Protein AF-A0A2I0W9Y1-F1 (afdb_monomer_lite)

Radius of gyration: 20.79 Å; chains: 1; bounding box: 50×48×59 Å

Sequence (263 aa):
MDTNLIEAKKALEKAEAKFKSGDALGAIQLALKAKRLFPNLHGLAAHLESYRIHSAFDPKFPNRTDWYAILNVKRSLGLETIRKRFKELRALTHPDKNSSSAAEGAFKLVYRAWETIYKELGNSSNGNNNDEEEEEEEPTSSAAPEKTKCPDCGRQCVYIDSLGTVFECKHCKLIAMRSGREEILMVIRDGFARIDVNGELNTNINVHGGDTTVNGVKGVHIYGGESILITRCKGVELKGGNSIHMSNCTQININGSGNISYE

Organism: NCBI:txid906689

Secondary structure (DSSP, 8-state):
--HHHHHHHHHHHHHHHHHHTT-HHHHHHHHHHHHHH-TT-TTHHHHHHHHHHHHH--TT-GGG--HHHHTT--TTS-HHHHHHHHHHHHHHH-TTT--STTHHHHHHHHHHHHHHHHHHHHTT------------------PPPPEEE-TTT--EEEBSSTTS-EEE-TTT--EEEE-SSS--EEEE-SSTTEEEEE--TT--EEEESSEEEEES-EEEEEE--SEEEEES-EEEEEE--SEEEEES-EEEEEES-SEEEE-

pLDDT: mean 74.62, std 16.97, range [30.75, 95.38]

Structure (mmCIF, N/CA/C/O backbone):
data_AF-A0A2I0W9Y1-F1
#
_entry.id   AF-A0A2I0W9Y1-F1
#
loop_
_atom_site.group_PDB
_atom_site.id
_atom_site.type_symbol
_atom_site.label_atom_id
_atom_site.label_alt_id
_atom_site.label_comp_id
_atom_site.label_asym_id
_atom_site.label_entity_id
_atom_site.label_seq_id
_atom_site.pdbx_PDB_ins_code
_atom_site.Cartn_x
_atom_site.Cartn_y
_atom_site.Cartn_z
_atom_site.occupancy
_atom_site.B_iso_or_equiv
_atom_site.auth_seq_id
_atom_site.auth_comp_id
_atom_site.auth_asym_id
_atom_site.auth_atom_id
_atom_site.pdbx_PDB_model_num
ATOM 1 N N . MET A 1 1 ? 28.017 -9.507 -7.812 1.00 62.53 1 MET A N 1
ATOM 2 C CA . MET A 1 1 ? 26.995 -8.558 -7.318 1.00 62.53 1 MET A CA 1
ATOM 3 C C . MET A 1 1 ? 25.806 -9.366 -6.846 1.00 62.53 1 MET A C 1
ATOM 5 O O . MET A 1 1 ? 25.440 -10.299 -7.548 1.00 62.53 1 MET A O 1
ATOM 9 N N . ASP A 1 2 ? 25.218 -9.026 -5.702 1.00 80.94 2 ASP A N 1
ATOM 10 C CA . ASP A 1 2 ? 24.021 -9.708 -5.207 1.00 80.94 2 ASP A CA 1
ATOM 11 C C . ASP A 1 2 ? 22.827 -9.442 -6.130 1.00 80.94 2 ASP A C 1
ATOM 13 O O . ASP A 1 2 ? 22.279 -8.338 -6.162 1.00 80.94 2 ASP A O 1
ATOM 17 N N . THR A 1 3 ? 22.418 -10.458 -6.892 1.00 86.31 3 THR A N 1
ATOM 18 C CA . THR A 1 3 ? 21.281 -10.398 -7.826 1.00 86.31 3 THR A CA 1
ATOM 19 C C . THR A 1 3 ? 20.014 -9.889 -7.134 1.00 86.31 3 THR A C 1
ATOM 21 O O . THR A 1 3 ? 19.342 -8.997 -7.648 1.00 86.31 3 THR A O 1
ATOM 24 N N . ASN A 1 4 ? 19.762 -10.350 -5.904 1.00 87.50 4 ASN A N 1
ATOM 25 C CA . ASN A 1 4 ? 18.619 -9.925 -5.092 1.00 87.50 4 ASN A CA 1
ATOM 26 C C . ASN A 1 4 ? 18.650 -8.428 -4.751 1.00 87.50 4 ASN A C 1
ATOM 28 O O . ASN A 1 4 ? 17.609 -7.776 -4.751 1.00 87.50 4 ASN A O 1
ATOM 32 N N . LEU A 1 5 ? 19.833 -7.858 -4.499 1.00 90.81 5 LEU A N 1
ATOM 33 C CA . LEU A 1 5 ? 19.982 -6.427 -4.228 1.00 90.81 5 LEU A CA 1
ATOM 34 C C . LEU A 1 5 ? 19.677 -5.592 -5.479 1.00 90.81 5 LEU A C 1
ATOM 36 O O . LEU A 1 5 ? 19.005 -4.565 -5.387 1.00 90.81 5 LEU A O 1
ATOM 40 N N . ILE A 1 6 ? 20.154 -6.031 -6.648 1.00 91.75 6 ILE A N 1
ATOM 41 C CA . ILE A 1 6 ? 19.882 -5.359 -7.928 1.00 91.75 6 ILE A CA 1
ATOM 42 C C . ILE A 1 6 ? 18.381 -5.388 -8.227 1.00 91.75 6 ILE A C 1
ATOM 44 O O . ILE A 1 6 ? 17.797 -4.364 -8.585 1.00 91.75 6 ILE A O 1
ATOM 48 N N . GLU A 1 7 ? 17.743 -6.545 -8.068 1.00 90.25 7 GLU A N 1
ATOM 49 C CA . GLU A 1 7 ? 16.309 -6.691 -8.310 1.00 90.25 7 GLU A CA 1
ATOM 50 C C . GLU A 1 7 ? 15.458 -5.902 -7.312 1.00 90.25 7 GLU A C 1
ATOM 52 O O . GLU A 1 7 ? 14.465 -5.294 -7.715 1.00 90.25 7 GLU A O 1
ATOM 57 N N . ALA A 1 8 ? 15.858 -5.847 -6.037 1.00 92.50 8 ALA A N 1
ATOM 58 C CA . ALA A 1 8 ? 15.175 -5.048 -5.026 1.00 92.50 8 ALA A CA 1
ATOM 59 C C . ALA A 1 8 ? 15.227 -3.548 -5.355 1.00 92.50 8 ALA A C 1
ATOM 61 O O . ALA A 1 8 ? 14.201 -2.871 -5.286 1.00 92.50 8 ALA A O 1
ATOM 62 N N . LYS A 1 9 ? 16.389 -3.035 -5.786 1.00 94.38 9 LYS A N 1
ATOM 63 C CA . LYS A 1 9 ? 16.533 -1.639 -6.234 1.00 94.38 9 LYS A CA 1
ATOM 64 C C . LYS A 1 9 ? 15.651 -1.337 -7.444 1.00 94.38 9 LYS A C 1
ATOM 66 O O . LYS A 1 9 ? 14.878 -0.387 -7.401 1.00 94.38 9 LYS A O 1
ATOM 71 N N . LYS A 1 10 ? 15.670 -2.199 -8.468 1.00 93.50 10 LYS A N 1
ATOM 72 C CA . LYS A 1 10 ? 14.792 -2.065 -9.645 1.00 93.50 10 LYS A CA 1
ATOM 73 C C . LYS A 1 10 ? 13.308 -2.098 -9.274 1.00 93.50 10 LYS A C 1
ATOM 75 O O . LYS A 1 10 ? 12.504 -1.382 -9.863 1.00 93.50 10 LYS A O 1
ATOM 80 N N . ALA A 1 11 ? 12.915 -2.945 -8.322 1.00 91.19 11 ALA A N 1
ATOM 81 C CA . ALA A 1 11 ? 11.537 -2.996 -7.843 1.00 91.19 11 ALA A CA 1
ATOM 82 C C . ALA A 1 11 ? 11.136 -1.689 -7.141 1.00 91.19 11 ALA A C 1
ATOM 84 O O . ALA A 1 11 ? 10.044 -1.187 -7.397 1.00 91.19 11 ALA A O 1
ATOM 85 N N . LEU A 1 12 ? 12.024 -1.106 -6.330 1.00 94.62 12 LEU A N 1
ATOM 86 C CA . LEU A 1 12 ? 11.788 0.181 -5.675 1.00 94.62 12 LEU A CA 1
ATOM 87 C C . LEU A 1 12 ? 11.711 1.346 -6.680 1.00 94.62 12 LEU A C 1
ATOM 89 O O . LEU A 1 12 ? 10.824 2.184 -6.572 1.00 94.62 12 LEU A O 1
ATOM 93 N N . GLU A 1 13 ? 12.560 1.362 -7.708 1.00 95.38 13 GLU A N 1
ATOM 94 C CA . GLU A 1 13 ? 12.485 2.348 -8.801 1.00 95.38 13 GLU A CA 1
ATOM 95 C C . GLU A 1 13 ? 11.146 2.273 -9.548 1.00 95.38 13 GLU A C 1
ATOM 97 O O . GLU A 1 13 ? 10.516 3.294 -9.833 1.00 95.38 13 GLU A O 1
ATOM 102 N N . LYS A 1 14 ? 10.663 1.056 -9.829 1.00 91.81 14 LYS A N 1
ATOM 103 C CA . LYS A 1 14 ? 9.338 0.861 -10.430 1.00 91.81 14 LYS A CA 1
ATOM 104 C C . LYS A 1 14 ? 8.213 1.297 -9.487 1.00 91.81 14 LYS A C 1
ATOM 106 O O . LYS A 1 14 ? 7.225 1.852 -9.964 1.00 91.81 14 LYS A O 1
ATOM 111 N N . ALA A 1 15 ? 8.348 1.063 -8.179 1.00 92.38 15 ALA A N 1
ATOM 112 C CA . ALA A 1 15 ? 7.382 1.529 -7.182 1.00 92.38 15 ALA A CA 1
ATOM 113 C C . ALA A 1 15 ? 7.246 3.056 -7.223 1.00 92.38 15 ALA A C 1
ATOM 115 O O . ALA A 1 15 ? 6.143 3.593 -7.259 1.00 92.38 15 ALA A O 1
ATOM 116 N N . GLU A 1 16 ? 8.378 3.743 -7.316 1.00 95.06 16 GLU A N 1
ATOM 117 C CA . GLU A 1 16 ? 8.439 5.194 -7.404 1.00 95.06 16 GLU A CA 1
ATOM 118 C C . GLU A 1 16 ? 7.779 5.725 -8.687 1.00 95.06 16 GLU A C 1
ATOM 120 O O . GLU A 1 16 ? 7.015 6.691 -8.646 1.00 95.06 16 GLU A O 1
ATOM 125 N N . ALA A 1 17 ? 8.001 5.065 -9.828 1.00 90.56 17 ALA A N 1
ATOM 126 C CA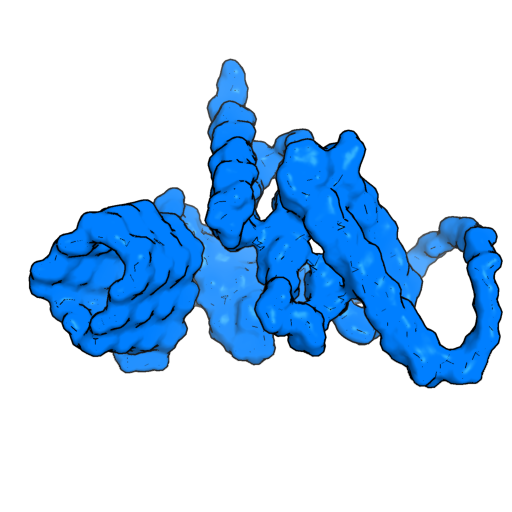 . ALA A 1 17 ? 7.315 5.397 -11.078 1.00 90.56 17 ALA A CA 1
ATOM 127 C C . ALA A 1 17 ? 5.792 5.197 -10.976 1.00 90.56 17 ALA A C 1
ATOM 129 O O . ALA A 1 17 ? 5.022 6.043 -11.436 1.00 90.56 17 ALA A O 1
ATOM 130 N N . LYS A 1 18 ? 5.349 4.112 -10.326 1.00 87.25 18 LYS A N 1
ATOM 131 C CA . LYS A 1 18 ? 3.927 3.845 -10.077 1.00 87.25 18 LYS A CA 1
ATOM 132 C C . LYS A 1 18 ? 3.285 4.924 -9.219 1.00 87.25 18 LYS A C 1
ATOM 134 O O . LYS A 1 18 ? 2.246 5.461 -9.604 1.00 87.25 18 LYS A O 1
ATOM 139 N N . PHE A 1 19 ? 3.941 5.314 -8.132 1.00 92.56 19 PHE A N 1
ATOM 140 C CA . PHE A 1 19 ? 3.446 6.384 -7.278 1.00 92.56 19 PHE A CA 1
ATOM 141 C C . PHE A 1 19 ? 3.285 7.701 -8.051 1.00 92.56 19 PHE A C 1
ATOM 143 O O . PHE A 1 19 ? 2.222 8.316 -8.006 1.00 92.56 19 PHE A O 1
ATOM 150 N N . LYS A 1 20 ? 4.293 8.089 -8.845 1.00 91.00 20 LYS A N 1
ATOM 151 C CA . LYS A 1 20 ? 4.242 9.298 -9.688 1.00 91.00 20 LYS A CA 1
ATOM 152 C C . LYS A 1 20 ? 3.112 9.271 -10.720 1.00 91.00 20 LYS A C 1
ATOM 154 O O . LYS A 1 20 ? 2.595 10.324 -11.075 1.00 91.00 20 LYS A O 1
ATOM 159 N N . SER A 1 21 ? 2.708 8.085 -11.177 1.00 88.19 21 SER A N 1
ATOM 160 C CA . SER A 1 21 ? 1.555 7.907 -12.071 1.00 88.19 21 SER A CA 1
ATOM 161 C C . SER A 1 21 ? 0.188 7.943 -11.365 1.00 88.19 21 SER A C 1
ATOM 163 O O . SER A 1 21 ? -0.838 7.802 -12.025 1.00 88.19 21 SER A O 1
ATOM 165 N N . GLY A 1 22 ? 0.154 8.129 -10.040 1.00 81.88 22 GLY A N 1
ATOM 166 C CA . GLY A 1 22 ? -1.069 8.137 -9.228 1.00 81.88 22 GLY A CA 1
ATOM 167 C C . GLY A 1 22 ? -1.494 6.760 -8.703 1.00 81.88 22 GLY A C 1
ATOM 168 O O . GLY A 1 22 ? -2.546 6.641 -8.081 1.00 81.88 22 GLY A O 1
ATOM 169 N N . ASP A 1 23 ? -0.685 5.721 -8.918 1.00 81.69 23 ASP A N 1
ATOM 170 C CA . ASP A 1 23 ? -0.957 4.341 -8.504 1.00 81.69 23 ASP A CA 1
ATOM 171 C C . ASP A 1 23 ? -0.227 4.020 -7.185 1.00 81.69 23 ASP A C 1
ATOM 173 O O . ASP A 1 23 ? 0.805 3.342 -7.155 1.00 81.69 23 ASP A O 1
ATOM 177 N N . ALA A 1 24 ? -0.745 4.558 -6.073 1.00 82.81 24 ALA A N 1
ATOM 178 C CA . ALA A 1 24 ? -0.161 4.357 -4.742 1.00 82.81 24 ALA A CA 1
ATOM 179 C C . ALA A 1 24 ? -0.199 2.882 -4.298 1.00 82.81 24 ALA A C 1
ATOM 181 O O . ALA A 1 24 ? 0.748 2.398 -3.677 1.00 82.81 24 ALA A O 1
ATOM 182 N N . LEU A 1 25 ? -1.250 2.140 -4.661 1.00 82.75 25 LEU A N 1
ATOM 183 C CA . LEU A 1 25 ? -1.363 0.709 -4.363 1.00 82.75 25 LEU A CA 1
ATOM 184 C C . LEU A 1 25 ? -0.321 -0.111 -5.135 1.00 82.75 25 LEU A C 1
ATOM 186 O O . LEU A 1 25 ? 0.373 -0.936 -4.535 1.00 82.75 25 LEU A O 1
ATOM 190 N N . GLY A 1 26 ? -0.140 0.155 -6.431 1.00 78.56 26 GLY A N 1
ATOM 191 C CA . GLY A 1 26 ? 0.909 -0.473 -7.235 1.00 78.56 26 GLY A CA 1
ATOM 192 C C . GLY A 1 26 ? 2.316 -0.162 -6.714 1.00 78.56 26 GLY A C 1
ATOM 193 O O . GLY A 1 26 ? 3.187 -1.036 -6.708 1.00 78.56 26 GLY A O 1
ATOM 194 N N . ALA A 1 27 ? 2.534 1.050 -6.193 1.00 86.88 27 ALA A N 1
ATOM 195 C CA . ALA A 1 27 ? 3.785 1.412 -5.530 1.00 86.88 27 ALA A CA 1
ATOM 196 C C . ALA A 1 27 ? 4.038 0.570 -4.266 1.00 86.88 27 ALA A C 1
ATOM 198 O O . ALA A 1 27 ? 5.125 0.012 -4.100 1.00 86.88 27 ALA A O 1
ATOM 199 N N . ILE A 1 28 ? 3.026 0.395 -3.407 1.00 86.19 28 ILE A N 1
ATOM 200 C CA . ILE A 1 28 ? 3.119 -0.454 -2.205 1.00 86.19 28 ILE A CA 1
ATOM 201 C C . ILE A 1 28 ? 3.483 -1.891 -2.582 1.00 86.19 28 ILE A C 1
ATOM 203 O O . ILE A 1 28 ? 4.376 -2.480 -1.970 1.00 86.19 28 ILE A O 1
ATOM 207 N N . GLN A 1 29 ? 2.828 -2.457 -3.595 1.00 83.88 29 GLN A N 1
ATOM 208 C CA . GLN A 1 29 ? 3.080 -3.830 -4.037 1.00 83.88 29 GLN A CA 1
ATOM 209 C C . GLN A 1 29 ? 4.542 -4.032 -4.466 1.00 83.88 29 GLN A C 1
ATOM 211 O O . GLN A 1 29 ? 5.202 -4.986 -4.045 1.00 83.88 29 GLN A O 1
ATOM 216 N N . LEU A 1 30 ? 5.079 -3.109 -5.264 1.00 82.44 30 LEU A N 1
ATOM 217 C CA . LEU A 1 30 ? 6.460 -3.169 -5.740 1.00 82.44 30 LEU A CA 1
ATOM 218 C C . LEU A 1 30 ? 7.481 -2.917 -4.621 1.00 82.44 30 LEU A C 1
ATOM 220 O O . LEU A 1 30 ? 8.511 -3.593 -4.567 1.00 82.44 30 LEU A O 1
ATOM 224 N N . ALA A 1 31 ? 7.180 -2.025 -3.676 1.00 89.44 31 ALA A N 1
ATOM 225 C CA . ALA A 1 31 ? 8.007 -1.821 -2.490 1.00 89.44 31 ALA A CA 1
ATOM 226 C C . ALA A 1 31 ? 8.020 -3.066 -1.579 1.00 89.44 31 ALA A C 1
ATOM 228 O O . ALA A 1 31 ? 9.070 -3.465 -1.074 1.00 89.44 31 ALA A O 1
ATOM 229 N N . LEU A 1 32 ? 6.889 -3.760 -1.418 1.00 88.56 32 LEU A N 1
ATOM 230 C CA . LEU A 1 32 ? 6.848 -5.039 -0.701 1.00 88.56 32 LEU A CA 1
ATOM 231 C C . LEU A 1 32 ? 7.662 -6.122 -1.417 1.00 88.56 32 LEU A C 1
ATOM 233 O O . LEU A 1 32 ? 8.339 -6.905 -0.751 1.00 88.56 32 LEU A O 1
ATOM 237 N N . LYS A 1 33 ? 7.671 -6.139 -2.756 1.00 84.94 33 LYS A N 1
ATOM 238 C CA . LYS A 1 33 ? 8.561 -7.020 -3.527 1.00 84.94 33 LYS A CA 1
ATOM 239 C C . LYS A 1 33 ? 10.031 -6.728 -3.222 1.00 84.94 33 LYS A C 1
ATOM 241 O O . LYS A 1 33 ? 10.779 -7.658 -2.928 1.00 84.94 33 LYS A O 1
ATOM 246 N N . ALA A 1 34 ? 10.433 -5.456 -3.232 1.00 89.06 34 ALA A N 1
ATOM 247 C CA . ALA A 1 34 ? 11.788 -5.061 -2.851 1.00 89.06 34 ALA A CA 1
ATOM 248 C C . ALA A 1 34 ? 12.133 -5.533 -1.427 1.00 89.06 34 ALA A C 1
ATOM 250 O O . ALA A 1 34 ? 13.223 -6.055 -1.206 1.00 89.06 34 ALA A O 1
ATOM 251 N N . LYS A 1 35 ? 11.175 -5.450 -0.492 1.00 90.50 35 LYS A N 1
ATOM 252 C CA . LYS A 1 35 ? 11.349 -5.898 0.900 1.00 90.50 35 LYS A CA 1
ATOM 253 C C . LYS A 1 35 ? 11.583 -7.399 1.007 1.00 90.50 35 LYS A C 1
ATOM 255 O O . LYS A 1 35 ? 12.378 -7.823 1.833 1.00 90.50 35 LYS A O 1
ATOM 260 N N . ARG A 1 36 ? 10.905 -8.210 0.190 1.00 88.19 36 ARG A N 1
ATOM 261 C CA . ARG A 1 36 ? 11.106 -9.669 0.178 1.00 88.19 36 ARG A CA 1
ATOM 262 C C . ARG A 1 36 ? 12.481 -10.049 -0.367 1.00 88.19 36 ARG A C 1
ATOM 264 O O . ARG A 1 36 ? 13.131 -10.924 0.189 1.00 88.19 36 ARG A O 1
ATOM 271 N N . LEU A 1 37 ? 12.913 -9.384 -1.437 1.00 85.81 37 LEU A N 1
ATOM 272 C CA . LEU A 1 37 ? 14.205 -9.644 -2.077 1.00 85.81 37 LEU A CA 1
ATOM 273 C C . LEU A 1 37 ? 15.375 -9.178 -1.206 1.00 85.81 37 LEU A C 1
ATOM 275 O O . LEU A 1 37 ? 16.394 -9.860 -1.113 1.00 85.81 37 LEU A O 1
ATOM 279 N N . PHE A 1 38 ? 15.228 -8.017 -0.567 1.00 88.44 38 PHE A N 1
ATOM 280 C CA . PHE A 1 38 ? 16.258 -7.431 0.278 1.00 88.44 38 PHE A CA 1
ATOM 281 C C . PHE A 1 38 ? 15.624 -6.605 1.418 1.00 88.44 38 PHE A C 1
ATOM 283 O O . PHE A 1 38 ? 15.396 -5.402 1.266 1.00 88.44 38 PHE A O 1
ATOM 290 N N . PRO A 1 39 ? 15.336 -7.226 2.582 1.00 88.75 39 PRO A N 1
ATOM 291 C CA . PRO A 1 39 ? 14.600 -6.581 3.678 1.00 88.75 39 PRO A CA 1
ATOM 292 C C . PRO A 1 39 ? 15.263 -5.320 4.233 1.00 88.75 39 PRO A C 1
ATOM 294 O O . PRO A 1 39 ? 14.572 -4.379 4.617 1.00 88.75 39 PRO A O 1
ATOM 297 N N . ASN A 1 40 ? 16.597 -5.293 4.235 1.00 89.44 40 ASN A N 1
ATOM 298 C CA . ASN A 1 40 ? 17.404 -4.200 4.776 1.00 89.44 40 ASN A CA 1
ATOM 299 C C . ASN A 1 40 ? 17.810 -3.187 3.693 1.00 89.44 40 ASN A C 1
ATOM 301 O O . ASN A 1 40 ? 18.858 -2.549 3.796 1.00 89.44 40 ASN A O 1
ATOM 305 N N . LEU A 1 41 ? 17.017 -3.059 2.622 1.00 91.19 41 LEU A N 1
ATOM 306 C CA . LEU A 1 41 ? 17.279 -2.072 1.578 1.00 91.19 41 LEU A CA 1
ATOM 307 C C . LEU A 1 41 ? 17.135 -0.671 2.171 1.00 91.19 41 LEU A C 1
ATOM 309 O O . LEU A 1 41 ? 16.071 -0.296 2.668 1.00 91.19 41 LEU A O 1
ATOM 313 N N . HIS A 1 42 ? 18.215 0.102 2.114 1.00 90.31 42 HIS A N 1
ATOM 314 C CA . HIS A 1 42 ? 18.227 1.460 2.635 1.00 90.31 42 HIS A CA 1
ATOM 315 C C . HIS A 1 42 ? 17.109 2.307 2.003 1.00 90.31 42 HIS A C 1
ATOM 317 O O . HIS A 1 42 ? 16.875 2.237 0.798 1.00 90.31 42 HIS A O 1
ATOM 323 N N . GLY A 1 43 ? 16.394 3.077 2.827 1.00 89.62 43 GLY A N 1
ATOM 324 C CA . GLY A 1 43 ? 15.281 3.931 2.397 1.00 89.62 43 GLY A CA 1
ATOM 325 C C . GLY A 1 43 ? 13.964 3.203 2.095 1.00 89.62 43 GLY A C 1
ATOM 326 O O . GLY A 1 43 ? 12.920 3.850 2.041 1.00 89.62 43 GLY A O 1
ATOM 327 N N . LEU A 1 44 ? 13.955 1.872 1.966 1.00 92.44 44 LEU A N 1
ATOM 328 C CA . LEU A 1 44 ? 12.761 1.124 1.564 1.00 92.44 44 LEU A CA 1
ATOM 329 C C . LEU A 1 44 ? 11.599 1.257 2.554 1.00 92.44 44 LEU A C 1
ATOM 331 O O . LEU A 1 44 ? 10.456 1.440 2.142 1.00 92.44 44 LEU A O 1
ATOM 335 N N . ALA A 1 45 ? 11.885 1.173 3.856 1.00 90.69 45 ALA A N 1
ATOM 336 C CA . ALA A 1 45 ? 10.866 1.334 4.893 1.00 90.69 45 ALA A CA 1
ATOM 337 C C . ALA A 1 45 ? 10.199 2.718 4.813 1.00 90.69 45 ALA A C 1
ATOM 339 O O . ALA A 1 45 ? 8.980 2.819 4.916 1.00 90.69 45 ALA A O 1
ATOM 340 N N . ALA A 1 46 ? 10.994 3.757 4.552 1.00 92.06 46 ALA A N 1
ATOM 341 C CA . ALA A 1 46 ? 10.524 5.126 4.391 1.00 92.06 46 ALA A CA 1
ATOM 342 C C . ALA A 1 46 ? 9.648 5.292 3.132 1.00 92.06 46 ALA A C 1
ATOM 344 O O . ALA A 1 46 ? 8.605 5.936 3.194 1.00 92.06 46 ALA A O 1
ATOM 345 N N . HIS A 1 47 ? 10.015 4.669 2.005 1.00 95.12 47 HIS A N 1
ATOM 346 C CA . HIS A 1 47 ? 9.194 4.688 0.783 1.00 95.12 47 HIS A CA 1
ATOM 347 C C . HIS A 1 47 ? 7.858 3.975 1.004 1.00 95.12 47 HIS A C 1
ATOM 349 O O . HIS A 1 47 ? 6.796 4.526 0.721 1.00 95.12 47 HIS A O 1
ATOM 355 N N . LEU A 1 48 ? 7.915 2.757 1.554 1.00 92.75 48 LEU A N 1
ATOM 356 C CA . LEU A 1 48 ? 6.737 1.933 1.798 1.00 92.75 48 LEU A CA 1
ATOM 357 C C . LEU A 1 48 ? 5.728 2.645 2.703 1.00 92.75 48 LEU A C 1
ATOM 359 O O . LEU A 1 48 ? 4.531 2.618 2.417 1.00 92.75 48 LEU A O 1
ATOM 363 N N . GLU A 1 49 ? 6.202 3.284 3.773 1.00 93.62 49 GLU A N 1
ATOM 364 C CA . GLU A 1 49 ? 5.323 3.986 4.703 1.00 93.62 49 GLU A CA 1
ATOM 365 C C . GLU A 1 49 ? 4.695 5.228 4.067 1.00 93.62 49 GLU A C 1
ATOM 367 O O . GLU A 1 49 ? 3.489 5.439 4.197 1.00 93.62 49 GLU A O 1
ATOM 372 N N . SER A 1 50 ? 5.466 5.990 3.285 1.00 94.12 50 SER A N 1
ATOM 373 C CA . SER A 1 50 ? 4.925 7.124 2.534 1.00 94.12 50 SER A CA 1
ATOM 374 C C . SER A 1 50 ? 3.829 6.689 1.559 1.00 94.12 50 SER A C 1
ATOM 376 O O . SER A 1 50 ? 2.758 7.294 1.541 1.00 94.12 50 SER A O 1
ATOM 378 N N . TYR A 1 51 ? 4.026 5.607 0.797 1.00 92.56 51 TYR A N 1
ATOM 379 C CA . TYR A 1 51 ? 2.988 5.111 -0.115 1.00 92.56 51 TYR A CA 1
ATOM 380 C C . TYR A 1 51 ? 1.727 4.645 0.626 1.00 92.56 51 TYR A C 1
ATOM 382 O O . TYR A 1 51 ? 0.616 4.902 0.163 1.00 92.56 51 TYR A O 1
ATOM 390 N N . ARG A 1 52 ? 1.877 3.997 1.790 1.00 90.94 52 ARG A N 1
ATOM 391 C CA . ARG A 1 52 ? 0.748 3.566 2.633 1.00 90.94 52 ARG A CA 1
ATOM 392 C C . ARG A 1 52 ? -0.089 4.738 3.122 1.00 90.94 52 ARG A C 1
ATOM 394 O O . ARG A 1 52 ? -1.311 4.677 3.025 1.00 90.94 52 ARG A O 1
ATOM 401 N N . ILE A 1 53 ? 0.560 5.803 3.585 1.00 90.50 53 ILE A N 1
ATOM 402 C CA . ILE A 1 53 ? -0.120 7.024 4.030 1.00 90.50 53 ILE A CA 1
ATOM 403 C C . ILE A 1 53 ? -0.944 7.630 2.890 1.00 90.50 53 ILE A C 1
ATOM 405 O O . ILE A 1 53 ? -2.111 7.958 3.086 1.00 90.50 53 ILE A O 1
ATOM 409 N N . HIS A 1 54 ? -0.375 7.713 1.684 1.00 89.00 54 HIS A N 1
ATOM 410 C CA . HIS A 1 54 ? -1.113 8.182 0.506 1.00 89.00 54 HIS A CA 1
ATOM 411 C C . HIS A 1 54 ? -2.275 7.263 0.133 1.00 89.00 54 HIS A C 1
ATOM 413 O O . HIS A 1 54 ? -3.341 7.750 -0.214 1.00 89.00 54 HIS A O 1
ATOM 419 N N . SER A 1 55 ? -2.107 5.944 0.239 1.00 87.50 55 SER A N 1
ATOM 420 C CA . SER A 1 55 ? -3.187 4.993 -0.045 1.00 87.50 55 SER A CA 1
ATOM 421 C C . SER A 1 55 ? -4.337 5.054 0.964 1.00 87.50 55 SER A C 1
ATOM 423 O O . SER A 1 55 ? -5.451 4.667 0.621 1.00 87.50 55 SER A O 1
ATOM 425 N N . ALA A 1 56 ? -4.077 5.476 2.201 1.00 84.81 56 ALA A N 1
ATOM 426 C CA . ALA A 1 56 ? -5.091 5.609 3.244 1.00 84.81 56 ALA A CA 1
ATOM 427 C C . ALA A 1 56 ? -5.833 6.959 3.193 1.00 84.81 56 ALA A C 1
ATOM 429 O O . ALA A 1 56 ? -6.832 7.135 3.891 1.00 84.81 56 ALA A O 1
ATOM 430 N N . PHE A 1 57 ? -5.368 7.904 2.371 1.00 85.25 57 PHE A N 1
ATOM 431 C CA . PHE A 1 57 ? -5.980 9.217 2.204 1.00 85.25 57 PHE A CA 1
ATOM 432 C C . PHE A 1 57 ? -6.729 9.312 0.873 1.00 85.25 57 PHE A C 1
ATOM 434 O O . PHE A 1 57 ? -6.134 9.177 -0.194 1.00 85.25 57 PHE A O 1
ATOM 441 N N . ASP A 1 58 ? -8.028 9.616 0.926 1.00 79.94 58 ASP A N 1
ATOM 442 C CA . ASP A 1 58 ? -8.804 9.942 -0.272 1.00 79.94 58 ASP A CA 1
ATOM 443 C C . ASP A 1 58 ? -8.953 11.469 -0.410 1.00 79.94 58 ASP A C 1
ATOM 445 O O . ASP A 1 58 ? -9.743 12.084 0.318 1.00 79.94 58 ASP A O 1
ATOM 449 N N . PRO A 1 59 ? -8.248 12.111 -1.363 1.00 76.19 59 PRO A N 1
ATOM 450 C CA . PRO A 1 59 ? -8.333 13.554 -1.559 1.00 76.19 59 PRO A CA 1
ATOM 451 C C . PRO A 1 59 ? -9.722 14.029 -2.006 1.00 76.19 59 PRO A C 1
ATOM 453 O O . PRO A 1 59 ? -10.020 15.214 -1.864 1.00 76.19 59 PRO A O 1
ATOM 456 N N . LYS A 1 60 ? -10.582 13.146 -2.538 1.00 73.50 60 LYS A N 1
ATOM 457 C CA . LYS A 1 60 ? -11.951 13.502 -2.954 1.00 73.50 60 LYS A CA 1
ATOM 458 C C . LYS A 1 60 ? -12.900 13.630 -1.769 1.00 73.50 60 LYS A C 1
ATOM 460 O O . LYS A 1 60 ? -13.873 14.377 -1.845 1.00 73.50 60 LYS A O 1
ATOM 465 N N . PHE A 1 61 ? -12.621 12.921 -0.677 1.00 75.38 61 PHE A N 1
ATOM 466 C CA . PHE A 1 61 ? -13.469 12.891 0.511 1.00 75.38 61 PHE A CA 1
ATOM 467 C C . PHE A 1 61 ? -12.643 13.091 1.790 1.00 75.38 61 PHE A C 1
ATOM 469 O O . PHE A 1 61 ? -12.673 12.236 2.678 1.00 75.38 61 PHE A O 1
ATOM 476 N N . PRO A 1 62 ? -11.959 14.241 1.949 1.00 73.00 62 PRO A N 1
ATOM 477 C CA . PRO A 1 62 ? -11.047 14.466 3.070 1.00 73.00 62 PRO A CA 1
ATOM 478 C C . PRO A 1 62 ? -11.753 14.345 4.429 1.00 73.00 62 PRO A C 1
ATOM 480 O O . PRO A 1 62 ? -11.179 13.816 5.375 1.00 73.00 62 PRO A O 1
ATOM 483 N N . ASN A 1 63 ? -13.031 14.727 4.507 1.00 75.12 63 ASN A N 1
ATOM 484 C CA . ASN A 1 63 ? -13.844 14.656 5.727 1.00 75.12 63 ASN A CA 1
ATOM 485 C C . ASN A 1 63 ? -14.234 13.224 6.139 1.00 75.12 63 ASN A C 1
ATOM 487 O O . ASN A 1 63 ? -14.766 13.030 7.226 1.00 75.12 63 ASN A O 1
ATOM 491 N N . ARG A 1 64 ? -14.023 12.227 5.269 1.00 78.81 64 ARG A N 1
ATOM 492 C CA . ARG A 1 64 ? -14.257 10.801 5.558 1.00 78.81 64 ARG A CA 1
ATOM 493 C C . ARG A 1 64 ? -12.961 10.048 5.871 1.00 78.81 64 ARG A C 1
ATOM 495 O O . ARG A 1 64 ? -13.009 8.843 6.097 1.00 78.81 64 ARG A O 1
ATOM 502 N N . THR A 1 65 ? -11.824 10.744 5.865 1.00 82.38 65 THR A N 1
ATOM 503 C CA . THR A 1 65 ? -10.513 10.157 6.156 1.00 82.38 65 THR A CA 1
ATOM 504 C C . THR A 1 65 ? -10.473 9.643 7.587 1.00 82.38 65 THR A C 1
ATOM 506 O O . THR A 1 65 ? -10.761 10.382 8.528 1.00 82.38 65 THR A O 1
ATOM 509 N N . ASP A 1 66 ? -10.055 8.392 7.765 1.00 84.62 66 ASP A N 1
ATOM 510 C CA . ASP A 1 66 ? -9.741 7.875 9.091 1.00 84.62 66 ASP A CA 1
ATOM 511 C C . ASP A 1 66 ? -8.315 8.281 9.490 1.00 84.62 66 ASP A C 1
ATOM 513 O O . ASP A 1 66 ? -7.334 7.622 9.145 1.00 84.62 66 ASP A O 1
ATOM 517 N N . TRP A 1 67 ? -8.187 9.388 10.221 1.00 86.50 67 TRP A N 1
ATOM 518 C CA . TRP A 1 67 ? -6.888 9.920 10.651 1.00 86.50 67 TRP A CA 1
ATOM 519 C C . TRP A 1 67 ? -6.099 8.953 11.543 1.00 86.50 67 TRP A C 1
ATOM 521 O O . TRP A 1 67 ? -4.868 8.950 11.516 1.00 86.50 67 TRP A O 1
ATOM 531 N N . TYR A 1 68 ? -6.782 8.070 12.275 1.00 86.19 68 TYR A N 1
ATOM 532 C CA . TYR A 1 68 ? -6.130 7.022 13.062 1.00 86.19 68 TYR A CA 1
ATOM 533 C C . TYR A 1 68 ? -5.493 5.956 12.159 1.00 86.19 68 TYR A C 1
ATOM 535 O O . TYR A 1 68 ? -4.407 5.459 12.462 1.00 86.19 68 TYR A O 1
ATOM 543 N N . ALA A 1 69 ? -6.106 5.664 11.006 1.00 85.62 69 ALA A N 1
ATOM 544 C CA . ALA A 1 69 ? -5.534 4.767 10.005 1.00 85.62 69 ALA A CA 1
ATOM 545 C C . ALA A 1 69 ? -4.293 5.376 9.329 1.00 85.62 69 ALA A C 1
ATOM 547 O O . ALA A 1 69 ? -3.326 4.655 9.092 1.00 85.62 69 ALA A O 1
ATOM 548 N N . ILE A 1 70 ? -4.266 6.698 9.105 1.00 88.12 70 ILE A N 1
ATOM 549 C CA . ILE A 1 70 ? -3.080 7.413 8.590 1.00 88.12 70 ILE A CA 1
ATOM 550 C C . ILE A 1 70 ? -1.878 7.263 9.533 1.00 88.12 70 ILE A C 1
ATOM 552 O O . ILE A 1 70 ? -0.758 7.049 9.072 1.00 88.12 70 ILE A O 1
ATOM 556 N N . LEU A 1 71 ? -2.100 7.331 10.851 1.00 85.62 71 LEU A N 1
ATOM 557 C CA . LEU A 1 71 ? -1.044 7.100 11.843 1.00 85.62 71 LEU A CA 1
ATOM 558 C C . LEU A 1 71 ? -0.788 5.610 12.139 1.00 85.62 71 LEU A C 1
ATOM 560 O O . LEU A 1 71 ? 0.138 5.283 12.882 1.00 85.62 71 LEU A O 1
ATOM 564 N N . ASN A 1 72 ? -1.561 4.698 11.546 1.00 86.38 72 ASN A N 1
ATOM 565 C CA . ASN A 1 72 ? -1.500 3.258 11.800 1.00 86.38 72 ASN A CA 1
ATOM 566 C C . ASN A 1 72 ? -1.709 2.903 13.293 1.00 86.38 72 ASN A C 1
ATOM 568 O O . ASN A 1 72 ? -0.958 2.119 13.877 1.00 86.38 72 ASN A O 1
ATOM 572 N N . VAL A 1 73 ? -2.713 3.518 13.927 1.00 86.69 73 VAL A N 1
ATOM 573 C CA . VAL A 1 73 ? -3.070 3.339 15.347 1.00 86.69 73 VAL A CA 1
ATOM 574 C C . VAL A 1 73 ? -4.551 2.997 15.510 1.00 86.69 73 VAL A C 1
ATOM 576 O O . VAL A 1 73 ? -5.385 3.378 14.692 1.00 86.69 73 VAL A O 1
ATOM 579 N N . LYS A 1 74 ? -4.908 2.291 16.591 1.00 84.44 74 LYS A N 1
ATOM 580 C CA . LYS A 1 74 ? -6.319 2.074 16.954 1.00 84.44 74 LYS A CA 1
ATOM 581 C C . LYS A 1 74 ? -6.860 3.301 17.693 1.00 84.44 74 LYS A C 1
ATOM 583 O O . LYS A 1 74 ? -6.152 3.895 18.501 1.00 84.44 74 LYS A O 1
ATOM 588 N N . ARG A 1 75 ? -8.145 3.615 17.493 1.00 84.56 75 ARG A N 1
ATOM 589 C CA . ARG A 1 75 ? -8.860 4.695 18.209 1.00 84.56 75 ARG A CA 1
ATOM 590 C C . ARG A 1 75 ? -8.893 4.523 19.730 1.00 84.56 75 ARG A C 1
ATOM 592 O O . ARG A 1 75 ? -9.066 5.496 20.444 1.00 84.56 75 ARG A O 1
ATOM 599 N N . SER A 1 76 ? -8.731 3.292 20.214 1.00 82.69 76 SER A N 1
ATOM 600 C CA . SER A 1 76 ? -8.709 2.958 21.641 1.00 82.69 76 SER A CA 1
ATOM 601 C C . SER A 1 76 ? -7.351 3.182 22.317 1.00 82.69 76 SER A C 1
ATOM 603 O O . SER A 1 76 ? -7.233 2.903 23.506 1.00 82.69 76 SER A O 1
ATOM 605 N N . LEU A 1 77 ? -6.308 3.581 21.579 1.00 82.19 77 LEU A N 1
ATOM 606 C CA . LEU A 1 77 ? -4.982 3.817 22.155 1.00 82.19 77 LEU A CA 1
ATOM 607 C C . LEU A 1 77 ? -4.920 5.177 22.857 1.00 82.19 77 LEU A C 1
ATOM 609 O O . LEU A 1 77 ? -5.534 6.144 22.412 1.00 82.19 77 LEU A O 1
ATOM 613 N N . GLY A 1 78 ? -4.142 5.243 23.939 1.00 84.50 78 GLY A N 1
ATOM 614 C CA . GLY A 1 78 ? -3.902 6.482 24.676 1.00 84.50 78 GLY A CA 1
ATOM 615 C C . GLY A 1 78 ? -3.090 7.503 23.873 1.00 84.50 78 GLY A C 1
ATOM 616 O O . GLY A 1 78 ? -2.329 7.147 22.964 1.00 84.50 78 GLY A O 1
ATOM 617 N N . LEU A 1 79 ? -3.227 8.780 24.244 1.00 85.62 79 LEU A N 1
ATOM 618 C CA . LEU A 1 79 ? -2.587 9.913 23.566 1.00 85.62 79 LEU A CA 1
ATOM 619 C C . LEU A 1 79 ? -1.064 9.748 23.446 1.00 85.62 79 LEU A C 1
ATOM 621 O O . LEU A 1 79 ? -0.494 10.044 22.399 1.00 85.62 79 LEU A O 1
ATOM 625 N N . GLU A 1 80 ? -0.405 9.225 24.479 1.00 84.12 80 GLU A N 1
ATOM 626 C CA . GLU A 1 80 ? 1.046 9.009 24.493 1.00 84.12 80 GLU A CA 1
ATOM 627 C C . GLU A 1 80 ? 1.505 8.006 23.429 1.00 84.12 80 GLU A C 1
ATOM 629 O O . GLU A 1 80 ? 2.471 8.255 22.704 1.00 84.12 80 GLU A O 1
ATOM 634 N N . THR A 1 81 ? 0.774 6.899 23.257 1.00 86.44 81 THR A N 1
ATOM 635 C CA . THR A 1 81 ? 1.077 5.903 22.217 1.00 86.44 81 THR A CA 1
ATOM 636 C C . THR A 1 81 ? 0.894 6.496 20.820 1.00 86.44 81 THR A C 1
ATOM 638 O O . THR A 1 81 ? 1.720 6.275 19.932 1.00 86.44 81 THR A O 1
ATOM 641 N N . ILE A 1 82 ? -0.155 7.303 20.631 1.00 86.19 82 ILE A N 1
ATOM 642 C CA . ILE A 1 82 ? -0.410 8.010 19.371 1.00 86.19 82 ILE A CA 1
ATOM 643 C C . ILE A 1 82 ? 0.708 9.028 19.097 1.00 86.19 82 ILE A C 1
ATOM 645 O O . ILE A 1 82 ? 1.215 9.092 17.976 1.00 86.19 82 ILE A O 1
ATOM 649 N N . ARG A 1 83 ? 1.160 9.768 20.118 1.00 82.56 83 ARG A N 1
ATOM 650 C CA . ARG A 1 83 ? 2.266 10.735 20.018 1.00 82.56 83 ARG A CA 1
ATOM 651 C C . ARG A 1 83 ? 3.581 10.054 19.648 1.00 82.56 83 ARG A C 1
ATOM 653 O O . ARG A 1 83 ? 4.297 10.553 18.780 1.00 82.56 83 ARG A O 1
ATOM 660 N N . LYS A 1 84 ? 3.896 8.908 20.264 1.00 88.06 84 LYS A N 1
ATOM 661 C CA . LYS A 1 84 ? 5.077 8.098 19.918 1.00 88.06 84 LYS A CA 1
ATOM 662 C C . LYS A 1 84 ? 5.030 7.687 18.451 1.00 88.06 84 LYS A C 1
ATOM 664 O O . LYS A 1 84 ? 5.981 7.928 17.708 1.00 88.06 84 LYS A O 1
ATOM 669 N N . ARG A 1 85 ? 3.884 7.169 18.006 1.00 90.69 85 ARG A N 1
ATOM 670 C CA . ARG A 1 85 ? 3.704 6.749 16.618 1.00 90.69 85 ARG A CA 1
ATOM 671 C C . ARG A 1 85 ? 3.796 7.911 15.625 1.00 90.69 85 ARG A C 1
ATOM 673 O O . ARG A 1 85 ? 4.412 7.769 14.570 1.00 90.69 85 ARG A O 1
ATOM 680 N N . PHE A 1 86 ? 3.257 9.077 15.976 1.00 84.44 86 PHE A N 1
ATOM 681 C CA . PHE A 1 86 ? 3.428 10.306 15.201 1.00 84.44 86 PHE A CA 1
ATOM 682 C C . PHE A 1 86 ? 4.910 10.685 15.046 1.00 84.44 86 PHE A C 1
ATOM 684 O O . PHE A 1 86 ? 5.350 10.952 13.928 1.00 84.44 86 PHE A O 1
ATOM 691 N N . LYS A 1 87 ? 5.701 10.663 16.130 1.00 81.88 87 LYS A N 1
ATOM 692 C CA . LYS A 1 87 ? 7.145 10.965 16.081 1.00 81.88 87 LYS A CA 1
ATOM 693 C C . LYS A 1 87 ? 7.895 10.004 15.146 1.00 81.88 87 LYS A C 1
ATOM 695 O O . LYS A 1 87 ? 8.693 10.457 14.327 1.00 81.88 87 LYS A O 1
ATOM 700 N N . GLU A 1 88 ? 7.601 8.705 15.221 1.00 90.38 88 GLU A N 1
ATOM 701 C CA . GLU A 1 88 ? 8.179 7.690 14.327 1.00 90.38 88 GLU A CA 1
ATOM 702 C C . GLU A 1 88 ? 7.843 7.958 12.853 1.00 90.38 88 GLU A C 1
ATOM 704 O O . GLU A 1 88 ? 8.732 7.987 11.999 1.00 90.38 88 GLU A O 1
ATOM 709 N N . LEU A 1 89 ? 6.563 8.188 12.545 1.00 87.81 89 LEU A N 1
ATOM 710 C CA . LEU A 1 89 ? 6.106 8.444 11.179 1.00 87.81 89 LEU A CA 1
ATOM 711 C C . LEU A 1 89 ? 6.669 9.741 10.615 1.00 87.81 89 LEU A C 1
ATOM 713 O O . LEU A 1 89 ? 7.085 9.777 9.459 1.00 87.81 89 LEU A O 1
ATOM 717 N N . ARG A 1 90 ? 6.745 10.792 11.432 1.00 84.25 90 ARG A N 1
ATOM 718 C CA . ARG A 1 90 ? 7.375 12.059 11.063 1.00 84.25 90 ARG A CA 1
ATOM 719 C C . ARG A 1 90 ? 8.840 11.853 10.676 1.00 84.25 90 ARG A C 1
ATOM 721 O O . ARG A 1 90 ? 9.285 12.417 9.682 1.00 84.25 90 ARG A O 1
ATOM 728 N N . ALA A 1 91 ? 9.583 11.033 11.422 1.00 82.88 91 ALA A N 1
ATOM 729 C CA . ALA A 1 91 ? 10.976 10.725 11.101 1.00 82.88 91 ALA A CA 1
ATOM 730 C C . ALA A 1 91 ? 11.115 9.910 9.802 1.00 82.88 91 ALA A C 1
ATOM 732 O O . ALA A 1 91 ? 11.998 10.200 8.997 1.00 82.88 91 ALA A O 1
ATOM 733 N N . LEU A 1 92 ? 10.232 8.930 9.573 1.00 88.62 92 LEU A N 1
ATOM 734 C CA . LEU A 1 92 ? 10.228 8.094 8.362 1.00 88.62 92 LEU A CA 1
ATOM 735 C C . LEU A 1 92 ? 9.805 8.854 7.098 1.00 88.62 92 LEU A C 1
ATOM 737 O O . LEU A 1 92 ? 10.275 8.555 6.002 1.00 88.62 92 LEU A O 1
ATOM 741 N N . THR A 1 93 ? 8.903 9.822 7.233 1.00 89.31 93 THR A N 1
ATOM 742 C CA . THR A 1 93 ? 8.350 10.587 6.103 1.00 89.31 93 THR A CA 1
ATOM 743 C C . THR A 1 93 ? 9.084 11.899 5.841 1.00 89.31 93 THR A C 1
ATOM 745 O O . THR A 1 93 ? 8.770 12.572 4.866 1.00 89.31 93 THR A O 1
ATOM 748 N N . HIS A 1 94 ? 10.071 12.268 6.666 1.00 83.12 94 HIS A N 1
ATOM 749 C CA . HIS A 1 94 ? 10.777 13.539 6.529 1.00 83.12 94 HIS A CA 1
ATOM 750 C C . HIS A 1 94 ? 11.463 13.664 5.150 1.00 83.12 94 HIS A C 1
ATOM 752 O O . HIS A 1 94 ? 12.307 12.820 4.837 1.00 83.12 94 HIS A O 1
ATOM 758 N N . PRO A 1 95 ? 11.187 14.719 4.356 1.00 80.81 95 PRO A N 1
ATOM 759 C CA . PRO A 1 95 ? 11.702 14.861 2.986 1.00 80.81 95 PRO A CA 1
ATOM 760 C C . PRO A 1 95 ? 13.231 14.830 2.873 1.00 80.81 95 PRO A C 1
ATOM 762 O O . PRO A 1 95 ? 13.769 14.307 1.907 1.00 80.81 95 PRO A O 1
ATOM 765 N N . ASP A 1 96 ? 13.936 15.341 3.885 1.00 81.00 96 ASP A N 1
ATOM 766 C CA . ASP A 1 96 ? 15.410 15.337 3.928 1.00 81.00 96 ASP A CA 1
ATOM 767 C C . ASP A 1 96 ? 16.008 13.920 4.028 1.00 81.00 96 ASP A C 1
ATOM 769 O O . ASP A 1 96 ? 17.084 13.636 3.514 1.00 81.00 96 ASP A O 1
ATOM 773 N N . LYS A 1 97 ? 15.292 12.997 4.684 1.00 81.12 97 LYS A N 1
ATOM 774 C CA . LYS A 1 97 ? 15.760 11.623 4.939 1.00 81.12 97 LYS A CA 1
ATOM 775 C C . LYS A 1 97 ? 15.090 10.591 4.034 1.00 81.12 97 LYS A C 1
ATOM 777 O O . LYS A 1 97 ? 15.562 9.460 3.936 1.00 81.12 97 LYS A O 1
ATOM 782 N N . ASN A 1 98 ? 13.983 10.957 3.397 1.00 90.38 98 ASN A N 1
ATOM 783 C CA . ASN A 1 98 ? 13.194 10.090 2.539 1.00 90.38 98 ASN A CA 1
ATOM 784 C C . ASN A 1 98 ? 13.205 10.626 1.108 1.00 90.38 98 ASN A C 1
ATOM 786 O O . ASN A 1 98 ? 12.510 11.582 0.783 1.00 90.38 98 ASN A O 1
ATOM 790 N N . SER A 1 99 ? 13.964 9.957 0.240 1.00 91.38 99 SER A N 1
ATOM 791 C CA . SER A 1 99 ? 14.135 10.348 -1.162 1.00 91.38 99 SER A CA 1
ATOM 792 C C . SER A 1 99 ? 12.915 10.085 -2.053 1.00 91.38 99 SER A C 1
ATOM 794 O O . SER A 1 99 ? 12.976 10.356 -3.251 1.00 91.38 99 SER A O 1
ATOM 796 N N . SER A 1 100 ? 11.832 9.511 -1.522 1.00 94.44 100 SER A N 1
ATOM 797 C CA . SER A 1 100 ? 10.627 9.253 -2.308 1.00 94.44 100 SER A CA 1
ATOM 798 C C . SER A 1 100 ? 9.884 10.549 -2.623 1.00 94.44 100 SER A C 1
ATOM 800 O O . SER A 1 100 ? 9.687 11.397 -1.754 1.00 94.44 100 SER A O 1
ATOM 802 N N . SER A 1 101 ? 9.330 10.658 -3.829 1.00 92.69 101 SER A N 1
ATOM 803 C CA . SER A 1 101 ? 8.372 11.714 -4.188 1.00 92.69 101 SER A CA 1
ATOM 804 C C . SER A 1 101 ? 7.103 11.697 -3.330 1.00 92.69 101 SER A C 1
ATOM 806 O O . SER A 1 101 ? 6.407 12.707 -3.242 1.00 92.69 101 SER A O 1
ATOM 808 N N . ALA A 1 102 ? 6.815 10.583 -2.650 1.00 93.31 102 ALA A N 1
ATOM 809 C CA . ALA A 1 102 ? 5.710 10.476 -1.708 1.00 93.31 102 ALA A CA 1
ATOM 810 C C . ALA A 1 102 ? 5.981 11.165 -0.358 1.00 93.31 102 ALA A C 1
ATOM 812 O O . ALA A 1 102 ? 5.020 11.451 0.360 1.00 93.31 102 ALA A O 1
ATOM 813 N N . ALA A 1 103 ? 7.248 11.435 -0.010 1.00 91.88 103 ALA A N 1
ATOM 814 C CA . ALA A 1 103 ? 7.672 11.861 1.326 1.00 91.88 103 ALA A CA 1
ATOM 815 C C . ALA A 1 103 ? 6.974 13.142 1.804 1.00 91.88 103 ALA A C 1
ATOM 817 O O . ALA A 1 103 ? 6.289 13.126 2.821 1.00 91.88 103 ALA A O 1
ATOM 818 N N . GLU A 1 104 ? 7.060 14.221 1.027 1.00 83.88 104 GLU A N 1
ATOM 819 C CA . GLU A 1 104 ? 6.470 15.524 1.369 1.00 83.88 104 GLU A CA 1
ATOM 820 C C . GLU A 1 104 ? 4.951 15.443 1.585 1.00 83.88 104 GLU A C 1
ATOM 822 O O . GLU A 1 104 ? 4.402 15.992 2.543 1.00 83.88 104 GLU A O 1
ATOM 827 N N . GLY A 1 105 ? 4.250 14.731 0.698 1.00 89.44 105 GLY A N 1
ATOM 828 C CA . GLY A 1 105 ? 2.807 14.541 0.822 1.00 89.44 105 GLY A CA 1
ATOM 829 C C . GLY A 1 105 ? 2.441 13.703 2.048 1.00 89.44 105 GLY A C 1
ATOM 830 O O . GLY A 1 105 ? 1.524 14.060 2.785 1.00 89.44 105 GLY A O 1
ATOM 831 N N . ALA A 1 106 ? 3.193 12.631 2.306 1.00 92.44 106 ALA A N 1
ATOM 832 C CA . ALA A 1 106 ? 2.977 11.770 3.460 1.00 92.44 106 ALA A CA 1
ATOM 833 C C . ALA A 1 106 ? 3.246 12.516 4.775 1.00 92.44 106 ALA A C 1
ATOM 835 O O . ALA A 1 106 ? 2.443 12.433 5.700 1.00 92.44 106 ALA A O 1
ATOM 836 N N . PHE A 1 107 ? 4.309 13.320 4.832 1.00 82.31 107 PHE A N 1
ATOM 837 C CA . PHE A 1 107 ? 4.653 14.147 5.987 1.00 82.31 107 PHE A CA 1
ATOM 838 C C . PHE A 1 107 ? 3.522 15.119 6.355 1.00 82.31 107 PHE A C 1
ATOM 840 O O . PHE A 1 107 ? 3.117 15.211 7.516 1.00 82.31 107 PHE A O 1
ATOM 847 N N . LYS A 1 108 ? 2.941 15.791 5.352 1.00 84.31 108 LYS A N 1
ATOM 848 C CA . LYS A 1 108 ? 1.783 16.682 5.538 1.00 84.31 108 LYS A CA 1
ATOM 849 C C . LYS A 1 108 ? 0.556 15.942 6.067 1.00 84.31 108 LYS A C 1
ATOM 851 O O . LYS A 1 108 ? -0.135 16.456 6.945 1.00 84.31 108 LYS A O 1
ATOM 856 N N . LEU A 1 109 ? 0.280 14.749 5.543 1.00 89.81 109 LEU A N 1
ATOM 857 C CA . LEU A 1 109 ? -0.847 13.924 5.986 1.00 89.81 109 LEU A CA 1
ATOM 858 C C . LEU A 1 109 ? -0.667 13.434 7.426 1.00 89.81 109 LEU A C 1
ATOM 860 O O . LEU A 1 109 ? -1.618 13.486 8.201 1.00 89.81 109 LEU A O 1
ATOM 864 N N . VAL A 1 110 ? 0.550 13.039 7.807 1.00 89.25 110 VAL A N 1
ATOM 865 C CA . VAL A 1 110 ? 0.894 12.643 9.182 1.00 89.25 110 VAL A CA 1
ATOM 866 C C . VAL A 1 110 ? 0.677 13.798 10.160 1.00 89.25 110 VAL A C 1
ATOM 868 O O . VAL A 1 110 ? 0.088 13.595 11.221 1.00 89.25 110 VAL A O 1
ATOM 871 N N . TYR A 1 111 ? 1.092 15.017 9.801 1.00 82.00 111 TYR A N 1
ATOM 872 C CA . TYR A 1 111 ? 0.872 16.198 10.643 1.00 82.00 111 TYR A CA 1
ATOM 873 C C . TYR A 1 111 ? -0.618 16.515 10.810 1.00 82.00 111 TYR A C 1
ATOM 875 O O . TYR A 1 111 ? -1.101 16.653 11.932 1.00 82.00 111 TYR A O 1
ATOM 883 N N . ARG A 1 112 ? -1.375 16.522 9.706 1.00 82.81 112 ARG A N 1
ATOM 884 C CA . ARG A 1 112 ? -2.832 16.730 9.740 1.00 82.81 112 ARG A CA 1
ATOM 885 C C . ARG A 1 112 ? -3.558 15.681 10.579 1.00 82.81 112 ARG A C 1
ATOM 887 O O . ARG A 1 112 ? -4.498 16.020 11.300 1.00 82.81 112 ARG A O 1
ATOM 894 N N . ALA A 1 113 ? -3.126 14.424 10.498 1.00 88.62 113 ALA A N 1
ATOM 895 C CA . ALA A 1 113 ? -3.689 13.348 11.300 1.00 88.62 113 ALA A CA 1
ATOM 896 C C . ALA A 1 113 ? -3.474 13.600 12.798 1.00 88.62 113 ALA A C 1
ATOM 898 O O . ALA A 1 113 ? -4.425 13.517 13.572 1.00 88.62 113 ALA A O 1
ATOM 899 N N . TRP A 1 114 ? -2.252 13.976 13.192 1.00 88.25 114 TRP A N 1
ATOM 900 C CA . TRP A 1 114 ? -1.932 14.324 14.577 1.00 88.25 114 TRP A CA 1
ATOM 901 C C . TRP A 1 114 ? -2.765 15.500 15.089 1.00 88.25 114 TRP A C 1
ATOM 903 O O . TRP A 1 114 ? -3.398 15.374 16.132 1.00 88.25 114 TRP A O 1
ATOM 913 N N . GLU A 1 115 ? -2.831 16.610 14.347 1.00 85.31 115 GLU A N 1
ATOM 914 C CA . GLU A 1 115 ? -3.623 17.780 14.750 1.00 85.31 115 GLU A CA 1
ATOM 915 C C . GLU A 1 115 ? -5.104 17.445 14.940 1.00 85.31 115 GLU A C 1
ATOM 917 O O . GLU A 1 115 ? -5.741 17.936 15.872 1.00 85.31 115 GLU A O 1
ATOM 922 N N . THR A 1 116 ? -5.658 16.617 14.052 1.00 87.44 116 THR A N 1
ATOM 923 C CA . THR A 1 116 ? -7.073 16.243 14.109 1.00 87.44 116 THR A CA 1
ATOM 924 C C . THR A 1 116 ? -7.350 15.360 15.320 1.00 87.44 116 THR A C 1
ATOM 926 O O . THR A 1 116 ? -8.234 15.674 16.112 1.00 87.44 116 THR A O 1
ATOM 929 N N . ILE A 1 117 ? -6.540 14.319 15.526 1.00 87.75 117 ILE A N 1
ATOM 930 C CA . ILE A 1 117 ? -6.681 13.407 16.668 1.00 87.75 117 ILE A CA 1
ATOM 931 C C . ILE A 1 117 ? -6.461 14.143 17.995 1.00 87.75 117 ILE A C 1
ATOM 933 O O . ILE A 1 117 ? -7.211 13.939 18.946 1.00 87.75 117 ILE A O 1
ATOM 937 N N . TYR A 1 118 ? -5.463 15.027 18.066 1.00 82.69 118 TYR A N 1
ATOM 938 C CA . TYR A 1 118 ? -5.184 15.812 19.268 1.00 82.69 118 TYR A CA 1
ATOM 939 C C . TYR A 1 118 ? -6.369 16.715 19.638 1.00 82.69 118 TYR A C 1
ATOM 941 O O . TYR A 1 118 ? -6.770 16.757 20.799 1.00 82.69 118 TYR A O 1
ATOM 949 N N . LYS A 1 119 ? -6.995 17.377 18.653 1.00 83.94 119 LYS A N 1
ATOM 950 C CA . LYS A 1 119 ? -8.213 18.179 18.863 1.00 83.94 119 LYS A CA 1
ATOM 951 C C . LYS A 1 119 ? -9.416 17.328 19.272 1.00 83.94 119 LYS A C 1
ATOM 953 O O . LYS A 1 119 ? -10.173 17.749 20.139 1.00 83.94 119 LYS A O 1
ATOM 958 N N . GLU A 1 120 ? -9.602 16.147 18.681 1.00 86.25 120 GLU A N 1
ATOM 959 C CA . GLU A 1 120 ? -10.680 15.217 19.062 1.00 86.25 120 GLU A CA 1
ATOM 960 C C . GLU A 1 120 ? -10.562 14.782 20.532 1.00 86.25 120 GLU A C 1
ATOM 962 O O . GLU A 1 120 ? -11.556 14.771 21.263 1.00 86.25 120 GLU A O 1
ATOM 967 N N . LEU A 1 121 ? -9.340 14.487 20.982 1.00 82.44 121 LEU A N 1
ATOM 968 C CA . LEU A 1 121 ? -9.060 14.110 22.368 1.00 82.44 121 LEU A CA 1
ATOM 969 C C . LEU A 1 121 ? -9.147 15.311 23.326 1.00 82.44 121 LEU A C 1
ATOM 971 O O . LEU A 1 121 ? -9.670 15.167 24.428 1.00 82.44 121 LEU A O 1
ATOM 975 N N . GLY A 1 122 ? -8.709 16.498 22.896 1.00 67.75 122 GLY A N 1
ATOM 976 C CA . GLY A 1 122 ? -8.812 17.741 23.668 1.00 67.75 122 GLY A CA 1
ATOM 977 C C . GLY A 1 122 ? -10.249 18.247 23.832 1.00 67.75 122 GLY A C 1
ATOM 978 O O . GLY A 1 122 ? -10.625 18.691 24.907 1.00 67.75 122 GLY A O 1
ATOM 979 N N . ASN A 1 123 ? -11.107 18.105 22.818 1.00 57.94 123 ASN A N 1
ATOM 980 C CA . ASN A 1 123 ? -12.516 18.512 22.903 1.00 57.94 123 ASN A CA 1
ATOM 981 C C . ASN A 1 123 ? -13.367 17.607 23.815 1.00 57.94 123 ASN A C 1
ATOM 983 O O . ASN A 1 123 ? -14.480 17.988 24.174 1.00 57.94 123 ASN A O 1
ATOM 987 N N . SER A 1 124 ? -12.864 16.427 24.201 1.00 54.00 124 SER A N 1
ATOM 988 C CA . SER A 1 124 ? -13.501 15.581 25.225 1.00 54.00 124 SER A CA 1
ATOM 989 C C . SER A 1 124 ? -13.192 16.038 26.658 1.00 54.00 124 SER A C 1
ATOM 991 O O . SER A 1 124 ? -13.866 15.603 27.590 1.00 54.00 124 SER A O 1
ATOM 993 N N . SER A 1 125 ? -12.231 16.950 26.836 1.00 47.47 125 SER A N 1
ATOM 994 C CA . SER A 1 125 ? -11.779 17.447 28.134 1.00 47.47 125 SER A CA 1
ATOM 995 C C . SER A 1 125 ? -11.689 18.972 28.096 1.00 47.47 125 SER A C 1
ATOM 997 O O . SER A 1 125 ? -10.685 19.539 27.680 1.00 47.47 125 SER A O 1
ATOM 999 N N . ASN A 1 126 ? -12.727 19.672 28.556 1.00 45.19 126 ASN A N 1
ATOM 1000 C CA . ASN A 1 126 ? -12.592 21.100 28.838 1.00 45.19 126 ASN A CA 1
ATOM 1001 C C . ASN A 1 126 ? -11.598 21.270 30.007 1.00 45.19 126 ASN A C 1
ATOM 1003 O O . ASN A 1 126 ? -11.965 21.028 31.156 1.00 45.19 126 ASN A O 1
ATOM 1007 N N . GLY A 1 127 ? -10.341 21.625 29.720 1.00 36.94 127 GLY A N 1
ATOM 1008 C CA . GLY A 1 127 ? -9.311 21.806 30.745 1.00 36.94 127 GLY A CA 1
ATOM 1009 C C . GLY A 1 127 ? -7.903 22.054 30.195 1.00 36.94 127 GLY A C 1
ATOM 1010 O O . GLY A 1 127 ? -7.164 21.112 29.960 1.00 36.94 127 GLY A O 1
ATOM 1011 N N . ASN A 1 128 ? -7.575 23.336 30.022 1.00 40.84 128 ASN A N 1
ATOM 1012 C CA . ASN A 1 128 ? -6.286 24.006 30.239 1.00 40.84 128 ASN A CA 1
ATOM 1013 C C . ASN A 1 128 ? -4.932 23.299 29.967 1.00 40.84 128 ASN A C 1
ATOM 1015 O O . ASN A 1 128 ? -4.540 22.368 30.659 1.00 40.84 128 ASN A O 1
ATOM 1019 N N . ASN A 1 129 ? -4.154 24.029 29.153 1.00 42.22 129 ASN A N 1
ATOM 1020 C CA . ASN A 1 129 ? -2.725 24.366 29.277 1.00 42.22 129 ASN A CA 1
ATOM 1021 C C . ASN A 1 129 ? -1.659 23.521 28.554 1.00 42.22 129 ASN A C 1
ATOM 1023 O O . ASN A 1 129 ? -1.410 22.368 28.872 1.00 42.22 129 ASN A O 1
ATOM 1027 N N . ASN A 1 130 ? -1.006 24.252 27.640 1.00 36.69 130 ASN A N 1
ATOM 1028 C CA . ASN A 1 130 ? 0.425 24.541 27.499 1.00 36.69 130 ASN A CA 1
ATOM 1029 C C . ASN A 1 130 ? 1.439 23.418 27.265 1.00 36.69 130 ASN A C 1
ATOM 1031 O O . ASN A 1 130 ? 1.527 22.423 27.974 1.00 36.69 130 ASN A O 1
ATOM 1035 N N . ASP A 1 131 ? 2.255 23.709 26.252 1.00 49.97 131 ASP A N 1
ATOM 1036 C CA . ASP A 1 131 ? 3.511 23.078 25.893 1.00 49.97 131 ASP A CA 1
ATOM 1037 C C . ASP A 1 131 ? 4.466 22.993 27.085 1.00 49.97 131 ASP A C 1
ATOM 1039 O O . ASP A 1 131 ? 4.955 24.023 27.539 1.00 49.97 131 ASP A O 1
ATOM 1043 N N . GLU A 1 132 ? 4.806 21.777 27.509 1.00 37.88 132 GLU A N 1
ATOM 1044 C CA . GLU A 1 132 ? 6.055 21.501 28.221 1.00 37.88 132 GLU A CA 1
ATOM 1045 C C . GLU A 1 132 ? 6.687 20.221 27.638 1.00 37.88 132 GLU A C 1
ATOM 1047 O O . GLU A 1 132 ? 6.051 19.172 27.463 1.00 37.88 132 GLU A O 1
ATOM 1052 N N . GLU A 1 133 ? 7.936 20.376 27.197 1.00 50.38 133 GLU A N 1
ATOM 1053 C CA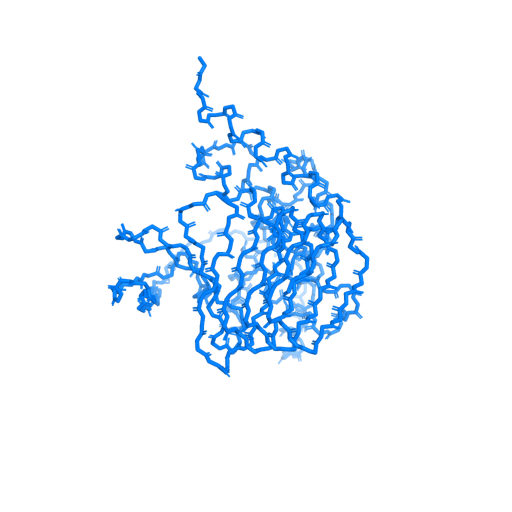 . GLU A 1 133 ? 8.880 19.300 26.920 1.00 50.38 133 GLU A CA 1
ATOM 1054 C C . GLU A 1 133 ? 9.271 18.684 28.260 1.00 50.38 133 GLU A C 1
ATOM 1056 O O . GLU A 1 133 ? 9.714 19.439 29.109 1.00 50.38 133 GLU A O 1
ATOM 1061 N N . GLU A 1 134 ? 9.163 17.364 28.444 1.00 36.31 134 GLU A N 1
ATOM 1062 C CA . GLU A 1 134 ? 10.049 16.642 29.367 1.00 36.31 134 GLU A CA 1
ATOM 1063 C C . GLU A 1 134 ? 9.962 15.108 29.221 1.00 36.31 134 GLU A C 1
ATOM 1065 O O . GLU A 1 134 ? 8.908 14.527 28.962 1.00 36.31 134 GLU A O 1
ATOM 1070 N N . GLU A 1 135 ? 11.178 14.564 29.264 1.00 35.72 135 GLU A N 1
ATOM 1071 C CA . GLU A 1 135 ? 11.781 13.259 29.573 1.00 35.72 135 GLU A CA 1
ATOM 1072 C C . GLU A 1 135 ? 11.089 11.891 29.395 1.00 35.72 135 GLU A C 1
ATOM 1074 O O . GLU A 1 135 ? 9.884 11.683 29.493 1.00 35.72 135 GLU A O 1
ATOM 1079 N N . GLU A 1 136 ? 11.968 10.937 29.063 1.00 42.09 136 GLU A N 1
ATOM 1080 C CA . GLU A 1 136 ? 11.741 9.521 28.803 1.00 42.09 136 GLU A CA 1
ATOM 1081 C C . GLU A 1 136 ? 11.424 8.745 30.085 1.00 42.09 136 GLU A C 1
ATOM 1083 O O . GLU A 1 136 ? 12.254 8.696 30.985 1.00 42.09 136 GLU A O 1
ATOM 1088 N N . GLU A 1 137 ? 10.319 7.995 30.093 1.00 30.75 137 GLU A N 1
ATOM 1089 C CA . GLU A 1 137 ? 10.202 6.780 30.904 1.00 30.75 137 GLU A CA 1
ATOM 1090 C C . GLU A 1 137 ? 9.537 5.647 30.090 1.00 30.75 137 GLU A C 1
ATOM 1092 O O . GLU A 1 137 ? 8.477 5.805 29.480 1.00 30.75 137 GLU A O 1
ATOM 1097 N N . GLU A 1 138 ? 10.187 4.479 30.051 1.00 33.78 138 GLU A N 1
ATOM 1098 C CA . GLU A 1 138 ? 9.534 3.176 29.821 1.00 33.78 138 GLU A CA 1
ATOM 1099 C C . GLU A 1 138 ? 8.966 2.669 31.175 1.00 33.78 138 GLU A C 1
ATOM 1101 O O . GLU A 1 138 ? 9.539 3.078 32.185 1.00 33.78 138 GLU A O 1
ATOM 1106 N N . PRO A 1 139 ? 7.971 1.736 31.291 1.00 45.62 139 PRO A N 1
ATOM 1107 C CA . PRO A 1 139 ? 7.721 0.618 30.366 1.00 45.62 139 PRO A CA 1
ATOM 1108 C C . PRO A 1 139 ? 6.281 -0.010 30.297 1.00 45.62 139 PRO A C 1
ATOM 1110 O O . PRO A 1 139 ? 5.355 0.310 31.031 1.00 45.62 139 PRO A O 1
ATOM 1113 N N . THR A 1 140 ? 6.165 -1.037 29.436 1.00 36.88 140 THR A N 1
ATOM 1114 C CA . THR A 1 140 ? 5.264 -2.229 29.446 1.00 36.88 140 THR A CA 1
ATOM 1115 C C . THR A 1 140 ? 3.724 -2.116 29.329 1.00 36.88 140 THR A C 1
ATOM 1117 O O . THR A 1 140 ? 3.033 -1.663 30.228 1.00 36.88 140 THR A O 1
ATOM 1120 N N . SER A 1 141 ? 3.138 -2.763 28.306 1.00 38.66 141 SER A N 1
ATOM 1121 C CA . SER A 1 141 ? 2.384 -4.027 28.486 1.00 38.66 141 SER A CA 1
ATOM 1122 C C . SER A 1 141 ? 1.962 -4.648 27.141 1.00 38.66 141 SER A C 1
ATOM 1124 O O . SER A 1 141 ? 1.608 -3.980 26.172 1.00 38.66 141 SER A O 1
ATOM 1126 N N . SER A 1 142 ? 2.078 -5.971 27.079 1.00 42.97 142 SER A N 1
ATOM 1127 C CA . SER A 1 142 ? 1.919 -6.838 25.914 1.00 42.97 142 SER A CA 1
ATOM 1128 C C . SER A 1 142 ? 0.452 -7.181 25.624 1.00 42.97 142 SER A C 1
ATOM 1130 O O . SER A 1 142 ? -0.165 -7.923 26.389 1.00 42.97 142 SER A O 1
ATOM 1132 N N . ALA A 1 143 ? -0.084 -6.750 24.480 1.00 40.31 143 ALA A N 1
ATOM 1133 C CA . ALA A 1 143 ? -1.310 -7.326 23.928 1.00 40.31 143 ALA A CA 1
ATOM 1134 C C . ALA A 1 143 ? -0.961 -8.537 23.044 1.00 40.31 143 ALA A C 1
ATOM 1136 O O . ALA A 1 143 ? -0.136 -8.436 22.134 1.00 40.31 143 ALA A O 1
ATOM 1137 N N . ALA A 1 144 ? -1.569 -9.693 23.328 1.00 42.81 144 ALA A N 1
ATOM 1138 C CA . ALA A 1 144 ? -1.360 -10.920 22.564 1.00 42.81 144 ALA A CA 1
ATOM 1139 C C . ALA A 1 144 ? -1.768 -10.732 21.086 1.00 42.81 144 ALA A C 1
ATOM 1141 O O . ALA A 1 144 ? -2.789 -10.099 20.811 1.00 42.81 144 ALA A O 1
ATOM 1142 N N . PRO A 1 145 ? -1.006 -11.281 20.124 1.00 52.75 145 PRO A N 1
ATOM 1143 C CA . PRO A 1 145 ? -1.245 -11.021 18.714 1.00 52.75 145 PRO A CA 1
ATOM 1144 C C . PRO A 1 145 ? -2.483 -11.773 18.201 1.00 52.75 145 PRO A C 1
ATOM 1146 O O . PRO A 1 145 ? -2.674 -12.966 18.458 1.00 52.75 145 PRO A O 1
ATOM 1149 N N . GLU A 1 146 ? -3.326 -11.051 17.465 1.00 64.88 146 GLU A N 1
ATOM 1150 C CA . GLU A 1 146 ? -4.590 -11.527 16.901 1.00 64.88 146 GLU A CA 1
ATOM 1151 C C . GLU A 1 146 ? -4.332 -12.610 15.828 1.00 64.88 146 GLU A C 1
ATOM 1153 O O . GLU A 1 146 ? -3.390 -12.514 15.032 1.00 64.88 146 GLU A O 1
ATOM 1158 N N . LYS A 1 147 ? -5.131 -13.687 15.826 1.00 77.56 147 LYS A N 1
ATOM 1159 C CA . LYS A 1 147 ? -4.934 -14.873 14.966 1.00 77.56 147 LYS A CA 1
ATOM 1160 C C . LYS A 1 147 ? -6.049 -14.994 13.926 1.00 77.56 147 LYS A C 1
ATOM 1162 O O . LYS A 1 147 ? -7.189 -14.641 14.197 1.00 77.56 147 LYS A O 1
ATOM 1167 N N . THR A 1 148 ? -5.744 -15.571 12.767 1.00 75.69 148 THR A N 1
ATOM 1168 C CA . THR A 1 148 ? -6.703 -15.838 11.678 1.00 75.69 148 THR A CA 1
ATOM 1169 C C . THR A 1 148 ? -6.406 -17.170 10.985 1.00 75.69 148 THR A C 1
ATOM 1171 O O . THR A 1 148 ? -5.337 -17.744 11.189 1.00 75.69 148 THR A O 1
ATOM 1174 N N . LYS A 1 149 ? -7.333 -17.705 10.184 1.00 75.31 149 LYS A N 1
ATOM 1175 C CA . LYS A 1 149 ? -7.086 -18.897 9.356 1.00 75.31 149 LYS A CA 1
ATOM 1176 C C . LYS A 1 149 ? -6.645 -18.476 7.960 1.00 75.31 149 LYS A C 1
ATOM 1178 O O . LYS A 1 149 ? -7.236 -17.593 7.351 1.00 75.31 149 LYS A O 1
ATOM 1183 N N . CYS A 1 150 ? -5.617 -19.136 7.441 1.00 69.00 150 CYS A N 1
ATOM 1184 C CA . CYS A 1 150 ? -5.217 -18.978 6.053 1.00 69.00 150 CYS A CA 1
ATOM 1185 C C . CYS A 1 150 ? -6.339 -19.495 5.135 1.00 69.00 150 CYS A C 1
ATOM 1187 O O . CYS A 1 150 ? -6.738 -20.648 5.306 1.00 69.00 150 CYS A O 1
ATOM 1189 N N . PRO A 1 151 ? -6.813 -18.714 4.150 1.00 63.78 151 PRO A N 1
ATOM 1190 C CA . PRO A 1 151 ? -7.845 -19.156 3.212 1.00 63.78 151 PRO A CA 1
ATOM 1191 C C . PRO A 1 151 ? -7.356 -20.264 2.274 1.00 63.78 151 PRO A C 1
ATOM 1193 O O . PRO A 1 151 ? -8.168 -21.006 1.741 1.00 63.78 151 PRO A O 1
ATOM 1196 N N . ASP A 1 152 ? -6.042 -20.376 2.064 1.00 61.72 152 ASP A N 1
ATOM 1197 C CA . ASP A 1 152 ? -5.480 -21.300 1.077 1.00 61.72 152 ASP A CA 1
ATOM 1198 C C . ASP A 1 152 ? -5.163 -22.672 1.682 1.00 61.72 152 ASP A C 1
ATOM 1200 O O . ASP A 1 152 ? -5.519 -23.708 1.135 1.00 61.72 152 ASP A O 1
ATOM 1204 N N . CYS A 1 153 ? -4.534 -22.698 2.862 1.00 73.69 153 CYS A N 1
ATOM 1205 C CA . CYS A 1 153 ? -4.110 -23.949 3.500 1.00 73.69 153 CYS A CA 1
ATOM 1206 C C . CYS A 1 153 ? -4.800 -24.248 4.839 1.00 73.69 153 CYS A C 1
ATOM 1208 O O . CYS A 1 153 ? -4.435 -25.208 5.516 1.00 73.69 153 CYS A O 1
ATOM 1210 N N . GLY A 1 154 ? -5.732 -23.400 5.284 1.00 70.62 154 GLY A N 1
ATOM 1211 C CA . GLY A 1 154 ? -6.501 -23.585 6.520 1.00 70.62 154 GLY A CA 1
ATOM 1212 C C . GLY A 1 154 ? -5.717 -23.419 7.830 1.00 70.62 154 GLY A C 1
ATOM 1213 O O . GLY A 1 154 ? -6.316 -23.451 8.906 1.00 70.62 154 GLY A O 1
ATOM 1214 N N . ARG A 1 155 ? -4.389 -23.226 7.782 1.00 79.50 155 ARG A N 1
ATOM 1215 C CA . ARG A 1 155 ? -3.547 -23.089 8.983 1.00 79.50 155 ARG A CA 1
ATOM 1216 C C . ARG A 1 155 ? -3.768 -21.774 9.710 1.00 79.50 155 ARG A C 1
ATOM 1218 O O . ARG A 1 155 ? -4.021 -20.735 9.104 1.00 79.50 155 ARG A O 1
ATOM 1225 N N . GLN A 1 156 ? -3.558 -21.814 11.019 1.00 81.06 156 GLN A N 1
ATOM 1226 C CA . GLN A 1 156 ? -3.625 -20.633 11.862 1.00 81.06 156 GLN A CA 1
ATOM 1227 C C . GLN A 1 156 ? -2.414 -19.724 11.612 1.00 81.06 156 GLN A C 1
ATOM 1229 O O . GLN A 1 156 ? -1.265 -20.144 11.743 1.00 81.06 156 GLN A O 1
ATOM 1234 N N . CYS A 1 157 ? -2.690 -18.486 11.220 1.00 77.88 157 CYS A N 1
ATOM 1235 C CA . CYS A 1 157 ? -1.725 -17.432 10.949 1.00 77.88 157 CYS A CA 1
ATOM 1236 C C . CYS A 1 157 ? -1.898 -16.299 11.957 1.00 77.88 157 CYS A C 1
ATOM 1238 O O . CYS A 1 157 ? -2.951 -16.146 12.577 1.00 77.88 157 CYS A O 1
ATOM 1240 N N . VAL A 1 158 ? -0.840 -15.517 12.123 1.00 74.44 158 VAL A N 1
ATOM 1241 C CA . VAL A 1 158 ? -0.819 -14.350 13.002 1.00 74.44 158 VAL A CA 1
ATOM 1242 C C . VAL A 1 158 ? -0.672 -13.127 12.115 1.00 74.44 158 VAL A C 1
ATOM 1244 O O . VAL A 1 158 ? 0.114 -13.161 11.163 1.00 74.44 158 VAL A O 1
ATOM 1247 N N . TYR A 1 159 ? -1.432 -12.076 12.405 1.00 70.00 159 TYR A N 1
ATOM 1248 C CA . TYR A 1 159 ? -1.247 -10.812 11.707 1.00 70.00 159 TYR A CA 1
ATOM 1249 C C . TYR A 1 159 ? 0.147 -10.252 12.003 1.00 70.00 159 TYR A C 1
ATOM 1251 O O . TYR A 1 159 ? 0.646 -10.332 13.126 1.00 70.00 159 TYR A O 1
ATOM 1259 N N . ILE A 1 160 ? 0.802 -9.750 10.962 1.00 70.38 160 ILE A N 1
ATOM 1260 C CA . ILE A 1 160 ? 2.151 -9.179 11.043 1.00 70.38 160 ILE A CA 1
ATOM 1261 C C . ILE A 1 160 ? 2.118 -7.688 11.395 1.00 70.38 160 ILE A C 1
ATOM 1263 O O . ILE A 1 160 ? 3.168 -7.078 11.583 1.00 70.38 160 ILE A O 1
ATOM 1267 N N . ASP A 1 16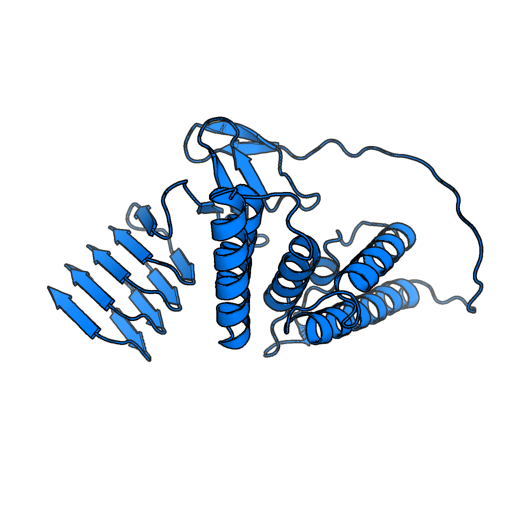1 ? 0.927 -7.101 11.478 1.00 59.69 161 ASP A N 1
ATOM 1268 C CA . ASP A 1 161 ? 0.674 -5.734 11.907 1.00 59.69 161 ASP A CA 1
ATOM 1269 C C . ASP A 1 161 ? -0.272 -5.690 13.116 1.00 59.69 161 ASP A C 1
ATOM 1271 O O . ASP A 1 161 ? -1.106 -6.568 13.341 1.00 59.69 161 ASP A O 1
ATOM 1275 N N . SER A 1 162 ? -0.165 -4.609 13.878 1.00 51.78 162 SER A N 1
ATOM 1276 C CA . SER A 1 162 ? -0.924 -4.353 15.103 1.00 51.78 162 SER A CA 1
ATOM 1277 C C . SER A 1 162 ? -2.418 -4.077 14.875 1.00 51.78 162 SER A C 1
ATOM 1279 O O . SER A 1 162 ? -3.190 -4.104 15.838 1.00 51.78 162 SER A O 1
ATOM 1281 N N . LEU A 1 163 ? -2.848 -3.817 13.634 1.00 54.00 163 LEU A N 1
ATOM 1282 C CA . LEU A 1 163 ? -4.251 -3.573 13.286 1.00 54.00 163 LEU A CA 1
ATOM 1283 C C . LEU A 1 163 ? -4.993 -4.835 12.833 1.00 54.00 163 LEU A C 1
ATOM 1285 O O . LEU A 1 163 ? -6.205 -4.772 12.639 1.00 54.00 163 LEU A O 1
ATOM 1289 N N . GLY A 1 164 ? -4.308 -5.972 12.690 1.00 64.44 164 GLY A N 1
ATOM 1290 C CA . GLY A 1 164 ? -4.946 -7.197 12.220 1.00 64.44 164 GLY A CA 1
ATOM 1291 C C . GLY A 1 164 ? -5.334 -7.124 10.740 1.00 64.44 164 GLY A C 1
ATOM 1292 O O . GLY A 1 164 ? -6.359 -7.678 10.337 1.00 64.44 164 GLY A O 1
ATOM 1293 N N . THR A 1 165 ? -4.562 -6.386 9.938 1.00 64.06 165 THR A N 1
ATOM 1294 C CA . THR A 1 165 ? -4.889 -6.117 8.532 1.00 64.06 165 THR A CA 1
ATOM 1295 C C . THR A 1 165 ? -4.105 -6.981 7.565 1.00 64.06 165 THR A C 1
ATOM 1297 O O . THR A 1 165 ? -4.623 -7.321 6.516 1.00 64.06 165 THR A O 1
ATOM 1300 N N . VAL A 1 166 ? -2.885 -7.385 7.887 1.00 64.25 166 VAL A N 1
ATOM 1301 C CA . VAL A 1 166 ? -1.994 -8.136 7.009 1.00 64.25 166 VAL A CA 1
ATOM 1302 C C . VAL A 1 166 ? -1.485 -9.364 7.739 1.00 64.25 166 VAL A C 1
ATOM 1304 O O . VAL A 1 166 ? -0.956 -9.266 8.841 1.00 64.25 166 VAL A O 1
ATOM 1307 N N . PHE A 1 167 ? -1.591 -10.537 7.128 1.00 72.50 167 PHE A N 1
ATOM 1308 C CA . PHE A 1 167 ? -0.904 -11.724 7.630 1.00 72.50 167 PHE A CA 1
ATOM 1309 C C . PHE A 1 167 ? -0.145 -12.423 6.513 1.00 72.50 167 PHE A C 1
ATOM 1311 O O . PHE A 1 167 ? -0.569 -12.431 5.360 1.00 72.50 167 PHE A O 1
ATOM 1318 N N . GLU A 1 168 ? 0.978 -13.033 6.879 1.00 71.75 168 GLU A N 1
ATOM 1319 C CA . GLU A 1 168 ? 1.740 -13.916 6.005 1.00 71.75 168 GLU A CA 1
ATOM 1320 C C . GLU A 1 168 ? 1.621 -15.350 6.522 1.00 71.75 168 GLU A C 1
ATOM 1322 O O . GLU A 1 168 ? 1.983 -15.668 7.660 1.00 71.75 168 GLU A O 1
ATOM 1327 N N . CYS A 1 169 ? 1.127 -16.251 5.679 1.00 70.88 169 CYS A N 1
ATOM 1328 C CA . CYS A 1 169 ? 1.108 -17.662 5.994 1.00 70.88 169 CYS A CA 1
ATOM 1329 C C . CYS A 1 169 ? 2.502 -18.261 5.804 1.00 70.88 169 CYS A C 1
ATOM 1331 O O . CYS A 1 169 ? 2.945 -18.504 4.685 1.00 70.88 169 CYS A O 1
ATOM 1333 N N . LYS A 1 170 ? 3.169 -18.631 6.901 1.00 76.56 170 LYS A N 1
ATOM 1334 C CA . LYS A 1 170 ? 4.498 -19.268 6.842 1.00 76.56 170 LYS A CA 1
ATOM 1335 C C . LYS A 1 170 ? 4.528 -20.600 6.076 1.00 76.56 170 LYS A C 1
ATOM 1337 O O . LYS A 1 170 ? 5.612 -21.028 5.688 1.00 76.56 170 LYS A O 1
ATOM 1342 N N . HIS A 1 171 ? 3.374 -21.245 5.877 1.00 76.19 171 HIS A N 1
ATOM 1343 C CA . HIS A 1 171 ? 3.267 -22.534 5.192 1.00 76.19 171 HIS A CA 1
ATOM 1344 C C . HIS A 1 171 ? 3.135 -22.420 3.671 1.00 76.19 171 HIS A C 1
ATOM 1346 O O . HIS A 1 171 ? 3.876 -23.094 2.969 1.00 76.19 171 HIS A O 1
ATOM 1352 N N . CYS A 1 172 ? 2.212 -21.590 3.177 1.00 66.88 172 CYS A N 1
ATOM 1353 C CA . CYS A 1 172 ? 1.952 -21.426 1.738 1.00 66.88 172 CYS A CA 1
ATOM 1354 C C . CYS A 1 172 ? 2.502 -20.109 1.171 1.00 66.88 172 CYS A C 1
ATOM 1356 O O . CYS A 1 172 ? 2.265 -19.800 0.012 1.00 66.88 172 CYS A O 1
ATOM 1358 N N . LYS A 1 173 ? 3.203 -19.319 1.999 1.00 64.50 173 LYS A N 1
ATOM 1359 C CA . LYS A 1 173 ? 3.777 -18.001 1.670 1.00 64.50 173 LYS A CA 1
ATOM 1360 C C . LYS A 1 173 ? 2.768 -16.949 1.199 1.00 64.50 173 LYS A C 1
ATOM 1362 O O . LYS A 1 173 ? 3.146 -15.855 0.796 1.00 64.50 173 LYS A O 1
ATOM 1367 N N . LEU A 1 174 ? 1.475 -17.245 1.336 1.00 59.09 174 LEU A N 1
ATOM 1368 C CA . LEU A 1 174 ? 0.396 -16.316 1.054 1.00 59.09 174 LEU A CA 1
ATOM 1369 C C . LEU A 1 174 ? 0.493 -15.079 1.948 1.00 59.09 174 LEU A C 1
ATOM 1371 O O . LEU A 1 174 ? 0.503 -15.219 3.171 1.00 59.09 174 LEU A O 1
ATOM 1375 N N . ILE A 1 175 ? 0.460 -13.887 1.353 1.00 61.16 175 ILE A N 1
ATOM 1376 C CA . ILE A 1 175 ? 0.202 -12.646 2.090 1.00 61.16 175 ILE A CA 1
ATOM 1377 C C . ILE A 1 175 ? -1.239 -12.239 1.836 1.00 61.16 175 ILE A C 1
ATOM 1379 O O . ILE A 1 175 ? -1.639 -12.089 0.687 1.00 61.16 175 ILE A O 1
ATOM 1383 N N . ALA A 1 176 ? -2.020 -12.054 2.892 1.00 61.03 176 ALA A N 1
ATOM 1384 C CA . ALA A 1 176 ? -3.389 -11.586 2.770 1.00 61.03 176 ALA A CA 1
ATOM 1385 C C . ALA A 1 176 ? -3.578 -10.252 3.483 1.00 61.03 176 ALA A C 1
ATOM 1387 O O . ALA A 1 176 ? -3.030 -10.052 4.567 1.00 61.03 176 ALA A O 1
ATOM 1388 N N . MET A 1 177 ? -4.340 -9.354 2.856 1.00 58.72 177 MET A N 1
ATOM 1389 C CA . MET A 1 177 ? -4.691 -8.043 3.396 1.00 58.72 177 MET A CA 1
ATOM 1390 C C . MET A 1 177 ? -6.209 -7.926 3.564 1.00 58.72 177 MET A C 1
ATOM 1392 O O . MET A 1 177 ? -6.964 -8.238 2.646 1.00 58.72 177 MET A O 1
ATOM 1396 N N . ARG A 1 178 ? -6.650 -7.465 4.730 1.00 57.91 178 ARG A N 1
ATOM 1397 C CA . ARG A 1 178 ? -8.037 -7.194 5.096 1.00 57.91 178 ARG A CA 1
ATOM 1398 C C . ARG A 1 178 ? -8.294 -5.699 4.927 1.00 57.91 178 ARG A C 1
ATOM 1400 O O . ARG A 1 178 ? -7.624 -4.887 5.562 1.00 57.91 178 ARG A O 1
ATOM 1407 N N . SER A 1 179 ? -9.250 -5.341 4.074 1.00 43.56 179 SER A N 1
ATOM 1408 C CA . SER A 1 179 ? -9.652 -3.947 3.858 1.00 43.56 179 SER A CA 1
ATOM 1409 C C . SER A 1 179 ? -10.948 -3.646 4.618 1.00 43.56 179 SER A C 1
ATOM 1411 O O . SER A 1 179 ? -12.023 -4.057 4.198 1.00 43.56 179 SER A O 1
ATOM 1413 N N . GLY A 1 180 ? -10.856 -2.931 5.745 1.00 48.97 180 GLY A N 1
ATOM 1414 C CA . GLY A 1 180 ? -12.019 -2.408 6.475 1.00 48.97 180 GLY A CA 1
ATOM 1415 C C . GLY A 1 180 ? -12.855 -3.425 7.276 1.00 48.97 180 GLY A C 1
ATOM 1416 O O . GLY A 1 180 ? -12.435 -4.549 7.560 1.00 48.97 180 GLY A O 1
ATOM 1417 N N . ARG A 1 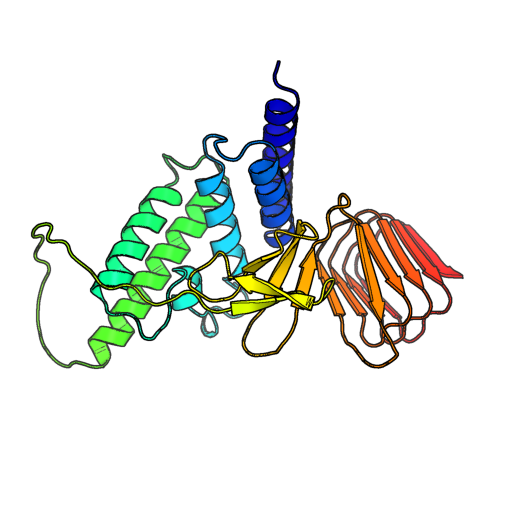181 ? -14.044 -2.968 7.714 1.00 40.03 181 ARG A N 1
ATOM 1418 C CA . ARG A 1 181 ? -15.021 -3.729 8.527 1.00 40.03 181 ARG A CA 1
ATOM 1419 C C . ARG A 1 181 ? -15.706 -4.867 7.761 1.00 40.03 181 ARG A C 1
ATOM 1421 O O . ARG A 1 181 ? -16.275 -5.741 8.404 1.00 40.03 181 ARG A O 1
ATOM 1428 N N . GLU A 1 182 ? -15.638 -4.864 6.435 1.00 35.38 182 GLU A N 1
ATOM 1429 C CA . GLU A 1 182 ? -16.197 -5.911 5.579 1.00 35.38 182 GLU A CA 1
ATOM 1430 C C . GLU A 1 182 ? -15.104 -6.939 5.260 1.00 35.38 182 GLU A C 1
ATOM 1432 O O . GLU A 1 182 ? -13.947 -6.586 5.047 1.00 35.38 182 GLU A O 1
ATOM 1437 N N . GLU A 1 183 ? -15.444 -8.224 5.298 1.00 43.44 183 GLU A N 1
ATOM 1438 C CA . GLU A 1 183 ? -14.539 -9.383 5.239 1.00 43.44 183 GLU A CA 1
ATOM 1439 C C . GLU A 1 183 ? -13.884 -9.602 3.856 1.00 43.44 183 GLU A C 1
ATOM 1441 O O . GLU A 1 183 ? -13.838 -10.713 3.333 1.00 43.44 183 GLU A O 1
ATOM 1446 N N . ILE A 1 184 ? -13.365 -8.547 3.230 1.00 41.50 184 ILE A N 1
ATOM 1447 C CA . ILE A 1 184 ? -12.707 -8.619 1.927 1.00 41.50 184 ILE A CA 1
ATOM 1448 C C . ILE A 1 184 ? -11.247 -9.029 2.147 1.00 41.50 184 ILE A C 1
ATOM 1450 O O . ILE A 1 184 ? -10.414 -8.230 2.586 1.00 41.50 184 ILE A O 1
ATOM 1454 N N . LEU A 1 185 ? -10.945 -10.297 1.851 1.00 44.53 185 LEU A N 1
ATOM 1455 C CA . LEU A 1 185 ? -9.593 -10.854 1.846 1.00 44.53 185 LEU A CA 1
ATOM 1456 C C . LEU A 1 185 ? -8.940 -10.626 0.475 1.00 44.53 185 LEU A C 1
ATOM 1458 O O . LEU A 1 185 ? -9.274 -11.290 -0.504 1.00 44.53 185 LEU A O 1
ATOM 1462 N N . MET A 1 186 ? -7.965 -9.723 0.402 1.00 46.25 186 MET A N 1
ATOM 1463 C CA . MET A 1 186 ? -7.057 -9.640 -0.742 1.00 46.25 186 MET A CA 1
ATOM 1464 C C . MET A 1 186 ? -5.964 -10.700 -0.569 1.00 46.25 186 MET A C 1
ATOM 1466 O O . MET A 1 186 ? -5.252 -10.678 0.428 1.00 46.25 186 MET A O 1
ATOM 1470 N N . VAL A 1 187 ? -5.842 -11.635 -1.512 1.00 44.66 187 VAL A N 1
ATOM 1471 C CA . VAL A 1 187 ? -4.976 -12.827 -1.443 1.00 44.66 187 VAL A CA 1
ATOM 1472 C C . VAL A 1 187 ? -3.801 -12.641 -2.414 1.00 44.66 187 VAL A C 1
ATOM 1474 O O . VAL A 1 187 ? -3.992 -12.665 -3.623 1.00 44.66 187 VAL A O 1
ATOM 1477 N N . ILE A 1 188 ? -2.582 -12.449 -1.901 1.00 44.56 188 ILE A N 1
ATOM 1478 C CA . ILE A 1 188 ? -1.347 -12.280 -2.688 1.00 44.56 188 ILE A CA 1
ATOM 1479 C C . ILE A 1 188 ? -0.559 -13.597 -2.645 1.00 44.56 188 ILE A C 1
ATOM 1481 O O . ILE A 1 188 ? 0.080 -13.902 -1.633 1.00 44.56 188 ILE A O 1
ATOM 1485 N N . ARG A 1 189 ? -0.600 -14.386 -3.727 1.00 39.16 189 ARG A N 1
ATOM 1486 C CA . ARG A 1 189 ? 0.180 -15.632 -3.866 1.00 39.16 189 ARG A CA 1
ATOM 1487 C C . ARG A 1 189 ? 1.566 -15.362 -4.459 1.00 39.16 189 ARG A C 1
ATOM 1489 O O . ARG A 1 189 ? 1.755 -14.399 -5.200 1.00 39.16 189 ARG A O 1
ATOM 1496 N N . ASP A 1 190 ? 2.536 -16.210 -4.117 1.00 32.78 190 ASP A N 1
ATOM 1497 C CA . ASP A 1 190 ? 3.858 -16.196 -4.746 1.00 32.78 190 ASP A CA 1
ATOM 1498 C C . ASP A 1 190 ? 3.735 -16.661 -6.201 1.00 32.78 190 ASP A C 1
ATOM 1500 O O . ASP A 1 190 ? 3.487 -17.824 -6.506 1.00 32.78 190 ASP A O 1
ATOM 1504 N N . GLY A 1 191 ? 3.860 -15.688 -7.092 1.00 34.03 191 GLY A N 1
ATOM 1505 C CA . GLY A 1 191 ? 3.655 -15.803 -8.524 1.00 34.03 191 GLY A CA 1
ATOM 1506 C C . GLY A 1 191 ? 3.550 -14.384 -9.046 1.00 34.03 191 GLY A C 1
ATOM 1507 O O . GLY A 1 191 ? 2.513 -13.744 -8.925 1.00 34.03 191 GLY A O 1
ATOM 1508 N N . PHE A 1 192 ? 4.687 -13.853 -9.487 1.00 37.72 192 PHE A N 1
ATOM 1509 C CA . PHE A 1 192 ? 4.864 -12.507 -10.018 1.00 37.72 192 PHE A CA 1
ATOM 1510 C C . PHE A 1 192 ? 3.607 -11.955 -10.685 1.00 37.72 192 PHE A C 1
ATOM 1512 O O . PHE A 1 192 ? 3.139 -12.516 -11.665 1.00 37.72 192 PHE A O 1
ATOM 1519 N N . ALA A 1 193 ? 3.117 -10.833 -10.164 1.00 46.53 193 ALA A N 1
ATOM 1520 C CA . ALA A 1 193 ? 2.184 -9.947 -10.841 1.00 46.53 193 ALA A CA 1
ATOM 1521 C C . ALA A 1 193 ? 0.853 -10.545 -11.317 1.00 46.53 193 ALA A C 1
ATOM 1523 O O . ALA A 1 193 ? 0.097 -9.761 -11.856 1.00 46.53 193 ALA A O 1
ATOM 1524 N N . ARG A 1 194 ? 0.521 -11.825 -11.099 1.00 42.50 194 ARG A N 1
ATOM 1525 C CA . ARG A 1 194 ? -0.710 -12.440 -11.608 1.00 42.50 194 ARG A CA 1
ATOM 1526 C C . ARG A 1 194 ? -1.749 -12.604 -10.501 1.00 42.50 194 ARG A C 1
ATOM 1528 O O . ARG A 1 194 ? -1.613 -13.445 -9.616 1.00 42.50 194 ARG A O 1
ATOM 1535 N N . ILE A 1 195 ? -2.788 -11.779 -10.538 1.00 53.34 195 ILE A N 1
ATOM 1536 C CA . ILE A 1 195 ? -3.957 -11.893 -9.666 1.00 53.34 195 ILE A CA 1
ATOM 1537 C C . ILE A 1 195 ? -4.905 -12.885 -10.333 1.00 53.34 195 ILE A C 1
ATOM 1539 O O . ILE A 1 195 ? -5.727 -12.496 -11.155 1.00 53.34 195 ILE A O 1
ATOM 1543 N N . ASP A 1 196 ? -4.742 -14.173 -10.027 1.00 51.84 196 ASP A N 1
ATOM 1544 C CA . ASP A 1 196 ? -5.650 -15.225 -10.487 1.00 51.84 196 ASP A CA 1
ATOM 1545 C C . ASP A 1 196 ? -6.814 -15.363 -9.504 1.00 51.84 196 ASP A C 1
ATOM 1547 O O . ASP A 1 196 ? -6.648 -15.831 -8.373 1.00 51.84 196 ASP A O 1
ATOM 1551 N N . VAL A 1 197 ? -8.005 -14.971 -9.943 1.00 60.84 197 VAL A N 1
ATOM 1552 C CA . VAL A 1 197 ? -9.229 -15.107 -9.168 1.00 60.84 197 VAL A CA 1
ATOM 1553 C C . VAL A 1 197 ? -10.176 -16.094 -9.823 1.00 60.84 197 VAL A C 1
ATOM 1555 O O . VAL A 1 197 ? -10.726 -15.838 -10.892 1.00 60.84 197 VAL A O 1
ATOM 1558 N N . ASN A 1 198 ? -10.396 -17.208 -9.132 1.00 61.09 198 ASN A N 1
ATOM 1559 C CA . ASN A 1 198 ? -11.402 -18.204 -9.473 1.00 61.09 198 ASN A CA 1
ATOM 1560 C C . ASN A 1 198 ? -12.462 -18.193 -8.368 1.00 61.09 198 ASN A C 1
ATOM 1562 O O . ASN A 1 198 ? -12.130 -18.420 -7.204 1.00 61.09 198 ASN A O 1
ATOM 1566 N N . GLY A 1 199 ? -13.716 -17.907 -8.713 1.00 56.75 199 GLY A N 1
ATOM 1567 C CA . GLY A 1 199 ? -14.817 -17.845 -7.751 1.00 56.75 199 GLY A CA 1
ATOM 1568 C C . GLY A 1 199 ? -16.108 -18.419 -8.322 1.00 56.75 199 GLY A C 1
ATOM 1569 O O . GLY A 1 199 ? -16.315 -18.400 -9.533 1.00 56.75 199 GLY A O 1
ATOM 1570 N N . GLU A 1 200 ? -16.969 -18.942 -7.449 1.00 56.44 200 GLU A N 1
ATOM 1571 C CA . GLU A 1 200 ? -18.344 -19.298 -7.802 1.00 56.44 200 GLU A CA 1
ATOM 1572 C C . GLU A 1 200 ? -19.254 -18.061 -7.775 1.00 56.44 200 GLU A C 1
ATOM 1574 O O . GLU A 1 200 ? -18.953 -17.058 -7.133 1.00 56.44 200 GLU A O 1
ATOM 1579 N N . LEU A 1 201 ? -20.373 -18.170 -8.494 1.00 46.94 201 LEU A N 1
ATOM 1580 C CA . LEU A 1 201 ? -21.248 -17.149 -9.087 1.00 46.94 201 LEU A CA 1
ATOM 1581 C C . LEU A 1 201 ? -21.785 -15.986 -8.212 1.00 46.94 201 LEU A C 1
ATOM 1583 O O . LEU A 1 201 ? -22.820 -15.438 -8.581 1.00 46.94 201 LEU A O 1
ATOM 1587 N N . ASN A 1 202 ? -21.181 -15.558 -7.101 1.00 56.25 202 ASN A N 1
ATOM 1588 C CA . ASN A 1 202 ? -21.768 -14.505 -6.258 1.00 56.25 202 ASN A CA 1
ATOM 1589 C C . ASN A 1 202 ? -20.792 -13.628 -5.447 1.00 56.25 202 ASN A C 1
ATOM 1591 O O . ASN A 1 202 ? -21.217 -12.985 -4.490 1.00 56.25 202 ASN A O 1
ATOM 1595 N N . THR A 1 203 ? -19.511 -13.566 -5.806 1.00 52.53 203 THR A N 1
ATOM 1596 C CA . THR A 1 203 ? -18.522 -12.701 -5.138 1.00 52.53 203 THR A CA 1
ATOM 1597 C C . THR A 1 203 ? -18.130 -11.510 -6.001 1.00 52.53 203 THR A C 1
ATOM 1599 O O . THR A 1 203 ? -17.655 -11.713 -7.109 1.00 52.53 203 THR A O 1
ATOM 1602 N N . ASN A 1 204 ? -18.263 -10.287 -5.475 1.00 56.97 204 ASN A N 1
ATOM 1603 C CA . ASN A 1 204 ? -17.737 -9.078 -6.120 1.00 56.97 204 ASN A CA 1
ATOM 1604 C C . ASN A 1 204 ? -16.242 -8.933 -5.833 1.00 56.97 204 ASN A C 1
ATOM 1606 O O . ASN A 1 204 ? -15.795 -9.211 -4.718 1.00 56.97 204 ASN A O 1
ATOM 1610 N N . ILE A 1 205 ? -15.470 -8.478 -6.818 1.00 61.56 205 ILE A N 1
ATOM 1611 C CA . ILE A 1 205 ? -14.008 -8.446 -6.723 1.00 61.56 205 ILE A CA 1
ATOM 1612 C C . ILE A 1 205 ? -13.478 -7.136 -7.271 1.00 61.56 205 ILE A C 1
ATOM 1614 O O . ILE A 1 205 ? -13.776 -6.767 -8.404 1.00 61.56 205 ILE A O 1
ATOM 1618 N N . ASN A 1 206 ? -12.647 -6.476 -6.465 1.00 54.19 206 ASN A N 1
ATOM 1619 C CA . ASN A 1 206 ? -11.946 -5.256 -6.836 1.00 54.19 206 ASN A CA 1
ATOM 1620 C C . ASN A 1 206 ? -10.461 -5.566 -7.017 1.00 54.19 206 ASN A C 1
ATOM 1622 O O . ASN A 1 206 ? -9.792 -5.992 -6.073 1.00 54.19 206 ASN A O 1
ATOM 1626 N N . VAL A 1 207 ? -9.948 -5.346 -8.223 1.00 64.62 207 VAL A N 1
ATOM 1627 C CA . VAL A 1 207 ? -8.547 -5.580 -8.572 1.00 64.62 207 VAL A CA 1
ATOM 1628 C C . VAL A 1 207 ? -7.881 -4.262 -8.952 1.00 64.62 207 VAL A C 1
ATOM 1630 O O . VAL A 1 207 ? -8.432 -3.479 -9.720 1.00 64.62 207 VAL A O 1
ATOM 1633 N N . HIS A 1 208 ? -6.687 -4.013 -8.417 1.00 62.34 208 HIS A N 1
ATOM 1634 C CA . HIS A 1 208 ? -5.903 -2.812 -8.699 1.00 62.34 208 HIS A CA 1
ATOM 1635 C C . HIS A 1 208 ? -4.498 -3.203 -9.175 1.00 62.34 208 HIS A C 1
ATOM 1637 O O . HIS A 1 208 ? -3.683 -3.666 -8.373 1.00 62.34 208 HIS A O 1
ATOM 1643 N N . GLY A 1 209 ? -4.225 -2.982 -10.465 1.00 63.19 209 GLY A N 1
ATOM 1644 C CA . GLY A 1 209 ? -2.916 -3.185 -11.091 1.00 63.19 209 GLY A CA 1
ATOM 1645 C C . GLY A 1 209 ? -2.442 -4.644 -11.206 1.00 63.19 209 GLY A C 1
ATOM 1646 O O . GLY A 1 209 ? -3.034 -5.565 -10.655 1.00 63.19 209 GLY A O 1
ATOM 1647 N N . GLY A 1 210 ? -1.336 -4.837 -11.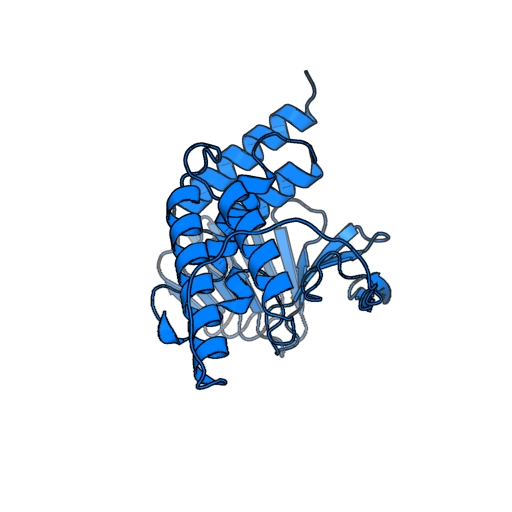936 1.00 68.50 210 GLY A N 1
ATOM 1648 C CA . GLY A 1 210 ? -0.741 -6.153 -12.214 1.00 68.50 210 GLY A CA 1
ATOM 1649 C C . GLY A 1 210 ? -1.326 -6.861 -13.439 1.00 68.50 210 GLY A C 1
ATOM 1650 O O . GLY A 1 210 ? -2.223 -6.346 -14.108 1.00 68.50 210 GLY A O 1
ATOM 1651 N N . ASP A 1 211 ? -0.795 -8.039 -13.740 1.00 72.06 211 ASP A N 1
ATOM 1652 C CA . ASP A 1 211 ? -1.456 -8.996 -14.615 1.00 72.06 211 ASP A CA 1
ATOM 1653 C C . ASP A 1 211 ? -2.624 -9.619 -13.845 1.00 72.06 211 ASP A C 1
ATOM 1655 O O . ASP A 1 211 ? -2.499 -10.026 -12.696 1.00 72.06 211 ASP A O 1
ATOM 1659 N N . THR A 1 212 ? -3.810 -9.668 -14.422 1.00 75.50 212 THR A N 1
ATOM 1660 C CA . THR A 1 212 ? -5.005 -10.136 -13.715 1.00 75.50 212 THR A CA 1
ATOM 1661 C C . THR A 1 212 ? -5.670 -11.216 -14.533 1.00 75.50 212 THR A C 1
ATOM 1663 O O . THR A 1 212 ? -5.899 -11.018 -15.715 1.00 75.50 212 THR A O 1
ATOM 1666 N N . THR A 1 213 ? -6.017 -12.343 -13.919 1.00 79.38 213 THR A N 1
ATOM 1667 C CA . THR A 1 213 ? -6.925 -13.323 -14.514 1.00 79.38 213 THR A CA 1
ATOM 1668 C C . THR A 1 213 ? -8.148 -13.479 -13.629 1.00 79.38 213 THR A C 1
ATOM 1670 O O . THR A 1 213 ? -8.019 -13.816 -12.459 1.00 79.38 213 THR A O 1
ATOM 1673 N N . VAL A 1 214 ? -9.343 -13.279 -14.169 1.00 79.75 214 VAL A N 1
ATOM 1674 C CA . VAL A 1 214 ? -10.598 -13.483 -13.438 1.00 79.75 214 VAL A CA 1
ATOM 1675 C C . VAL A 1 214 ? -11.441 -14.524 -14.158 1.00 79.75 214 VAL A C 1
ATOM 1677 O O . VAL A 1 214 ? -11.594 -14.468 -15.378 1.00 79.75 214 VAL A O 1
ATOM 1680 N N . ASN A 1 215 ? -11.991 -15.482 -13.415 1.00 81.06 215 ASN A N 1
ATOM 1681 C CA . ASN A 1 215 ? -12.805 -16.556 -13.969 1.00 81.06 215 ASN A CA 1
ATOM 1682 C C . ASN A 1 215 ? -14.038 -16.860 -13.110 1.00 81.06 215 ASN A C 1
ATOM 1684 O O . ASN A 1 215 ? -13.905 -17.195 -11.933 1.00 81.06 215 ASN A O 1
ATOM 1688 N N . GLY A 1 216 ? -15.229 -16.799 -13.715 1.00 76.88 216 GLY A N 1
ATOM 1689 C CA . GLY A 1 216 ? -16.480 -17.255 -13.086 1.00 76.88 216 GLY A CA 1
ATOM 1690 C C . GLY A 1 216 ? -17.134 -16.273 -12.106 1.00 76.88 216 GLY A C 1
ATOM 1691 O O . GLY A 1 216 ? -18.028 -16.654 -11.352 1.00 76.88 216 GLY A O 1
ATOM 1692 N N . VAL A 1 217 ? -16.711 -15.008 -12.104 1.00 76.38 217 VAL A N 1
ATOM 1693 C CA . VAL A 1 217 ? -17.038 -14.030 -11.054 1.00 76.38 217 VAL A CA 1
ATOM 1694 C C . VAL A 1 217 ? -18.186 -13.095 -11.465 1.00 76.38 217 VAL A C 1
ATOM 1696 O O . VAL A 1 217 ? -18.300 -12.705 -12.631 1.00 76.38 217 VAL A O 1
ATOM 1699 N N . LYS A 1 218 ? -19.042 -12.697 -10.509 1.00 73.56 218 LYS A N 1
ATOM 1700 C CA . LYS A 1 218 ? -20.057 -11.644 -10.702 1.00 73.56 218 LYS A CA 1
ATOM 1701 C C . LYS A 1 218 ? -19.616 -10.342 -10.027 1.00 73.56 218 LYS A C 1
ATOM 1703 O O . LYS A 1 218 ? -19.277 -10.381 -8.862 1.00 73.56 218 LYS A O 1
ATOM 1708 N N . GLY A 1 219 ? -19.672 -9.204 -10.716 1.00 73.50 219 GLY A N 1
ATOM 1709 C CA . GLY A 1 219 ? -19.276 -7.902 -10.167 1.00 73.50 219 GLY A CA 1
ATOM 1710 C C . GLY A 1 219 ? -17.758 -7.742 -10.095 1.00 73.50 219 GLY A C 1
ATOM 1711 O O . GLY A 1 219 ? -17.172 -7.725 -9.016 1.00 73.50 219 GLY A O 1
ATOM 1712 N N . VAL A 1 220 ? -17.108 -7.665 -11.254 1.00 79.38 220 VAL A N 1
ATOM 1713 C CA . VAL A 1 220 ? -15.648 -7.571 -11.380 1.00 79.38 220 VAL A CA 1
ATOM 1714 C C . VAL A 1 220 ? -15.267 -6.126 -11.661 1.00 79.38 220 VAL A C 1
ATOM 1716 O O . VAL A 1 220 ? -15.529 -5.653 -12.757 1.00 79.38 220 VAL A O 1
ATOM 1719 N N . HIS A 1 221 ? -14.617 -5.435 -10.729 1.00 78.12 221 HIS A N 1
ATOM 1720 C CA . HIS A 1 221 ? -14.094 -4.088 -10.958 1.00 78.12 221 HIS A CA 1
ATOM 1721 C C . HIS A 1 221 ? -12.565 -4.127 -11.006 1.00 78.12 221 HIS A C 1
ATOM 1723 O O . HIS A 1 221 ? -11.923 -4.457 -10.012 1.00 78.12 221 HIS A O 1
ATOM 1729 N N . ILE A 1 222 ? -11.959 -3.788 -12.142 1.00 77.50 222 ILE A N 1
ATOM 1730 C CA . ILE A 1 222 ? -10.497 -3.771 -12.294 1.00 77.50 222 ILE A CA 1
ATOM 1731 C C . ILE A 1 222 ? -10.041 -2.369 -12.671 1.00 77.50 222 ILE A C 1
ATOM 1733 O O . ILE A 1 222 ? -10.554 -1.757 -13.607 1.00 77.50 222 ILE A O 1
ATOM 1737 N N . TYR A 1 223 ? -9.043 -1.878 -11.948 1.00 77.31 223 TYR A N 1
ATOM 1738 C CA . TYR A 1 223 ? -8.446 -0.565 -12.126 1.00 77.31 223 TYR A CA 1
ATOM 1739 C C . TYR A 1 2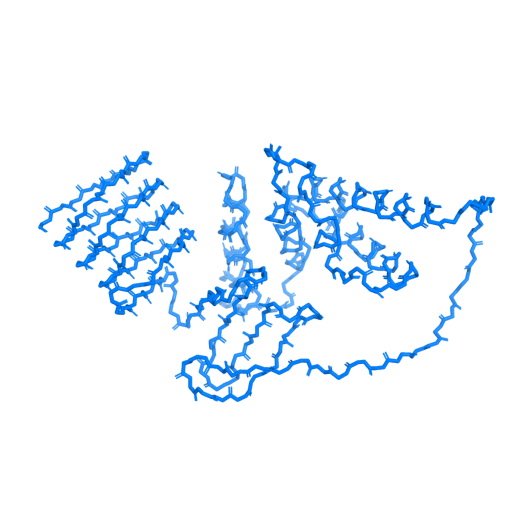23 ? -6.963 -0.728 -12.492 1.00 77.31 223 TYR A C 1
ATOM 1741 O O . TYR A 1 223 ? -6.136 -1.087 -11.653 1.00 77.31 223 TYR A O 1
ATOM 1749 N N . GLY A 1 224 ? -6.620 -0.451 -13.749 1.00 71.31 224 GLY A N 1
ATOM 1750 C CA . GLY A 1 224 ? -5.277 -0.608 -14.304 1.00 71.31 224 GLY A CA 1
ATOM 1751 C C . GLY A 1 224 ? -4.870 -2.068 -14.523 1.00 71.31 224 GLY A C 1
ATOM 1752 O O . GLY A 1 224 ? -5.660 -2.985 -14.340 1.00 71.31 224 GLY A O 1
ATOM 1753 N N . GLY A 1 225 ? -3.622 -2.278 -14.938 1.00 71.25 225 GLY A N 1
ATOM 1754 C CA . GLY A 1 225 ? -3.058 -3.608 -15.200 1.00 71.25 225 GLY A CA 1
ATOM 1755 C C . GLY A 1 225 ? -2.243 -3.652 -16.490 1.00 71.25 225 GLY A C 1
ATOM 1756 O O . GLY A 1 225 ? -2.386 -2.778 -17.346 1.00 71.25 225 GLY A O 1
ATOM 1757 N N . GLU A 1 226 ? -1.354 -4.634 -16.620 1.00 72.81 226 GLU A N 1
ATOM 1758 C CA . GLU A 1 226 ? -0.535 -4.806 -17.829 1.00 72.81 226 GLU A CA 1
ATOM 1759 C C . GLU A 1 226 ? -1.180 -5.848 -18.756 1.00 72.81 226 GLU A C 1
ATOM 1761 O O . GLU A 1 226 ? -1.595 -5.488 -19.858 1.00 72.81 226 GLU A O 1
ATOM 1766 N N . SER A 1 227 ? -1.408 -7.075 -18.276 1.00 79.81 227 SER A N 1
ATOM 1767 C CA . SER A 1 227 ? -2.175 -8.121 -18.967 1.00 79.81 227 SER A CA 1
ATOM 1768 C C . SER A 1 227 ? -3.417 -8.545 -18.175 1.00 79.81 227 SER A C 1
ATOM 1770 O O . SER A 1 227 ? -3.308 -9.088 -17.083 1.00 79.81 227 SER A O 1
ATOM 1772 N N . ILE A 1 228 ? -4.618 -8.317 -18.706 1.00 85.06 228 ILE A N 1
ATOM 1773 C CA . ILE A 1 228 ? -5.888 -8.634 -18.042 1.00 85.06 228 ILE A CA 1
ATOM 1774 C C . ILE A 1 228 ? -6.633 -9.702 -18.848 1.00 85.06 228 ILE A C 1
ATOM 1776 O O . ILE A 1 228 ? -6.992 -9.470 -19.996 1.00 85.06 228 ILE A O 1
ATOM 1780 N N . LEU A 1 229 ? -6.903 -10.853 -18.241 1.00 85.75 229 LEU A N 1
ATOM 1781 C CA . LEU A 1 229 ? -7.659 -11.971 -18.794 1.00 85.75 229 LEU A CA 1
ATOM 1782 C C . LEU A 1 229 ? -8.953 -12.170 -17.995 1.00 85.75 229 LEU A C 1
ATOM 1784 O O . LEU A 1 229 ? -8.908 -12.449 -16.804 1.00 85.75 229 LEU A O 1
ATOM 1788 N N . ILE A 1 230 ? -10.122 -12.061 -18.617 1.00 87.00 230 ILE A N 1
ATOM 1789 C CA . ILE A 1 230 ? -11.409 -12.223 -17.919 1.00 87.00 230 ILE A CA 1
ATOM 1790 C C . ILE A 1 230 ? -12.242 -13.261 -18.647 1.00 87.00 230 ILE A C 1
ATOM 1792 O O . ILE A 1 230 ? -12.523 -13.121 -19.828 1.00 87.00 230 ILE A O 1
ATOM 1796 N N . THR A 1 231 ? -12.667 -14.303 -17.947 1.00 87.19 231 THR A N 1
ATOM 1797 C CA . THR A 1 231 ? -13.399 -15.416 -18.549 1.00 87.19 231 THR A CA 1
ATOM 1798 C C . THR A 1 231 ? -14.661 -15.724 -17.752 1.00 87.19 231 THR A C 1
ATOM 1800 O O . THR A 1 231 ? -14.644 -15.739 -16.524 1.00 87.19 231 THR A O 1
ATOM 1803 N N . ARG A 1 232 ? -15.791 -15.960 -18.426 1.00 85.94 232 ARG A N 1
ATOM 1804 C CA . ARG A 1 232 ? -17.051 -16.395 -17.781 1.00 85.94 232 ARG A CA 1
ATOM 1805 C C . ARG A 1 232 ? -17.538 -15.480 -16.641 1.00 85.94 232 ARG A C 1
ATOM 1807 O O . ARG A 1 232 ? -18.062 -15.969 -15.643 1.00 85.94 232 ARG A O 1
ATOM 1814 N N . CYS A 1 233 ? -17.347 -14.165 -16.754 1.00 83.25 233 CYS A N 1
ATOM 1815 C CA . CYS A 1 233 ? -17.717 -13.197 -15.712 1.00 83.25 233 CYS A CA 1
ATOM 1816 C C . CYS A 1 233 ? -18.965 -12.376 -16.079 1.00 83.25 233 CYS A C 1
ATOM 1818 O O . CYS A 1 233 ? -19.276 -12.172 -17.253 1.00 83.25 233 CYS A O 1
ATOM 1820 N N . LYS A 1 234 ? -19.689 -11.859 -15.081 1.00 84.25 234 LYS A N 1
ATOM 1821 C CA . LYS A 1 234 ? -20.865 -10.989 -15.284 1.00 84.25 234 LYS A CA 1
ATOM 1822 C C . LYS A 1 234 ? -20.725 -9.692 -14.494 1.00 84.25 234 LYS A C 1
ATOM 1824 O O . LYS A 1 234 ? -20.355 -9.746 -13.333 1.00 84.25 234 LYS A O 1
ATOM 1829 N N . GLY A 1 235 ? -21.067 -8.546 -15.077 1.00 84.56 235 GLY A N 1
ATOM 1830 C CA . GLY A 1 235 ? -20.971 -7.246 -14.403 1.00 84.56 235 GLY A CA 1
ATOM 1831 C C . GLY A 1 235 ? -19.518 -6.807 -14.258 1.00 84.56 235 GLY A C 1
ATOM 1832 O O . GLY A 1 235 ? -19.020 -6.704 -13.144 1.00 84.56 235 GLY A O 1
ATOM 1833 N N . VAL A 1 236 ? -18.822 -6.636 -15.381 1.00 85.38 236 VAL A N 1
ATOM 1834 C CA . VAL A 1 236 ? -17.396 -6.296 -15.413 1.00 85.38 236 VAL A CA 1
ATOM 1835 C C . VAL A 1 236 ? -17.238 -4.791 -15.632 1.00 85.38 236 VAL A C 1
ATOM 1837 O O . VAL A 1 236 ? -17.710 -4.270 -16.635 1.00 85.38 236 VAL A O 1
ATOM 1840 N N . GLU A 1 237 ? -16.550 -4.093 -14.736 1.00 84.38 237 GLU A N 1
ATOM 1841 C CA . GLU A 1 237 ? -16.146 -2.697 -14.877 1.00 84.38 237 GLU A CA 1
ATOM 1842 C C . GLU A 1 237 ? -14.618 -2.599 -14.945 1.00 84.38 237 GLU A C 1
ATOM 1844 O O . GLU A 1 237 ? -13.908 -2.895 -13.988 1.00 84.38 237 GLU A O 1
ATOM 1849 N N . LEU A 1 238 ? -14.100 -2.162 -16.086 1.00 83.06 238 LEU A N 1
ATOM 1850 C CA . LEU A 1 238 ? -12.676 -1.976 -16.335 1.00 83.06 238 LEU A CA 1
ATOM 1851 C C . LEU A 1 238 ? -12.355 -0.488 -16.433 1.00 83.06 238 LEU A C 1
ATOM 1853 O O . LEU A 1 238 ? -12.987 0.241 -17.200 1.00 83.06 238 LEU A O 1
ATOM 1857 N N . LYS A 1 239 ? -11.347 -0.034 -15.688 1.00 80.56 239 LYS A N 1
ATOM 1858 C CA . LYS A 1 239 ? -10.796 1.322 -15.786 1.00 80.56 239 LYS A CA 1
ATOM 1859 C C . LYS A 1 239 ? -9.286 1.261 -15.972 1.00 80.56 239 LYS A C 1
ATOM 1861 O O . LYS A 1 239 ? -8.567 1.039 -15.005 1.00 80.56 239 LYS A O 1
ATOM 1866 N N . GLY A 1 240 ? -8.788 1.466 -17.189 1.00 71.62 240 GLY A N 1
ATOM 1867 C CA . GLY A 1 240 ? -7.368 1.266 -17.509 1.00 71.62 240 GLY A CA 1
ATOM 1868 C C . GLY A 1 240 ? -7.045 -0.145 -18.010 1.00 71.62 240 GLY A C 1
ATOM 1869 O O . GLY A 1 240 ? -7.944 -0.923 -18.323 1.00 71.62 240 GLY A O 1
ATOM 1870 N N . GLY A 1 241 ? -5.752 -0.467 -18.098 1.00 74.25 241 GLY A N 1
ATOM 1871 C CA . GLY A 1 241 ? -5.249 -1.760 -18.586 1.00 74.25 241 GLY A CA 1
ATOM 1872 C C . GLY A 1 241 ? -4.577 -1.652 -19.957 1.00 74.25 241 GLY A C 1
ATOM 1873 O O . GLY A 1 241 ? -5.064 -0.905 -20.801 1.00 74.25 241 GLY A O 1
ATOM 1874 N N . ASN A 1 242 ? -3.465 -2.363 -20.186 1.00 78.06 242 ASN A N 1
ATOM 1875 C CA . ASN A 1 242 ? -2.731 -2.294 -21.460 1.00 78.06 242 ASN A CA 1
ATOM 1876 C C . ASN A 1 242 ? -3.185 -3.360 -22.474 1.00 78.06 242 ASN A C 1
ATOM 1878 O O . ASN A 1 242 ? -3.598 -3.015 -23.576 1.00 78.06 242 ASN A O 1
ATOM 1882 N N . SER A 1 243 ? -3.140 -4.644 -22.107 1.00 83.75 243 SER A N 1
ATOM 1883 C CA . SER A 1 243 ? -3.591 -5.764 -22.946 1.00 83.75 243 SER A CA 1
ATOM 1884 C C . SER A 1 243 ? -4.722 -6.512 -22.256 1.00 83.75 243 SER A C 1
ATOM 1886 O O . SER A 1 243 ? -4.498 -7.150 -21.233 1.00 83.75 243 SER A O 1
ATOM 1888 N N . ILE A 1 244 ? -5.932 -6.428 -22.803 1.00 87.12 244 ILE A N 1
ATOM 1889 C CA . ILE A 1 244 ? -7.151 -6.979 -22.207 1.00 87.12 244 ILE A CA 1
ATOM 1890 C C . ILE A 1 244 ? -7.724 -8.056 -23.131 1.00 87.12 244 ILE A C 1
ATOM 1892 O O . ILE A 1 244 ? -8.007 -7.797 -24.301 1.00 87.12 244 ILE A O 1
ATOM 1896 N N . HIS A 1 245 ? -7.912 -9.262 -22.607 1.00 89.19 245 HIS A N 1
ATOM 1897 C CA . HIS A 1 245 ? -8.579 -10.368 -23.283 1.00 89.19 245 HIS A CA 1
ATOM 1898 C C . HIS A 1 245 ? -9.774 -10.827 -22.457 1.00 89.19 245 HIS A C 1
ATOM 1900 O O . HIS A 1 245 ? -9.653 -11.102 -21.262 1.00 89.19 245 HIS A O 1
ATOM 1906 N N . MET A 1 246 ? -10.940 -10.896 -23.084 1.00 89.06 246 MET A N 1
ATOM 1907 C CA . MET A 1 246 ? -12.176 -11.274 -22.416 1.00 89.06 246 MET A CA 1
ATOM 1908 C C . MET A 1 246 ? -12.883 -12.374 -23.194 1.00 89.06 246 MET A C 1
ATOM 1910 O O . MET A 1 246 ? -13.001 -12.265 -24.407 1.00 89.06 246 MET A O 1
ATOM 1914 N N . SER A 1 247 ? -13.405 -13.390 -22.506 1.00 90.69 247 SER A N 1
ATOM 1915 C CA . SER A 1 247 ? -14.251 -14.394 -23.151 1.00 90.69 247 SER A CA 1
ATOM 1916 C C . SER A 1 247 ? -15.462 -14.805 -22.327 1.00 90.69 247 SER A C 1
ATOM 1918 O O . SER A 1 247 ? -15.406 -14.905 -21.096 1.00 90.69 247 SER A O 1
ATOM 1920 N N . ASN A 1 248 ? -16.596 -15.033 -22.994 1.00 86.62 248 ASN A N 1
ATOM 1921 C CA . ASN A 1 248 ? -17.855 -15.439 -22.350 1.00 86.62 248 ASN A CA 1
ATOM 1922 C C . ASN A 1 248 ? -18.301 -14.517 -21.190 1.00 86.62 248 ASN A C 1
ATOM 1924 O O . ASN A 1 248 ? -18.787 -14.989 -20.160 1.00 86.62 248 ASN A O 1
ATOM 1928 N N . CYS A 1 249 ? -18.103 -13.201 -21.318 1.00 86.88 249 CYS A N 1
ATOM 1929 C CA . CYS A 1 249 ? -18.437 -12.227 -20.272 1.00 86.88 249 CYS A CA 1
ATOM 1930 C C . CYS A 1 249 ? -19.678 -11.388 -20.623 1.00 86.88 249 CYS A C 1
ATOM 1932 O O . CYS A 1 249 ? -19.888 -11.059 -21.786 1.00 86.88 249 CYS A O 1
ATOM 1934 N N . THR A 1 250 ? -20.486 -10.993 -19.630 1.00 84.94 250 THR A N 1
ATOM 1935 C CA . THR A 1 250 ? -21.718 -10.194 -19.833 1.00 84.94 250 THR A CA 1
ATOM 1936 C C . THR A 1 250 ? -21.765 -8.951 -18.940 1.00 84.94 250 THR A C 1
ATOM 1938 O O . THR A 1 250 ? -21.139 -8.926 -17.885 1.00 84.94 250 THR A O 1
ATOM 1941 N N . GLN A 1 251 ? -22.524 -7.919 -19.341 1.00 86.44 251 GLN A N 1
ATOM 1942 C CA . GLN A 1 251 ? -22.627 -6.626 -18.633 1.00 86.44 251 GLN A CA 1
ATOM 1943 C C . GLN A 1 251 ? -21.255 -5.966 -18.411 1.00 86.44 251 GLN A C 1
ATOM 1945 O O . GLN A 1 251 ? -20.806 -5.812 -17.279 1.00 86.44 251 GLN A O 1
ATOM 1950 N N . ILE A 1 252 ? -20.574 -5.632 -19.506 1.00 86.19 252 ILE A N 1
ATOM 1951 C CA . ILE A 1 252 ? -19.197 -5.130 -19.495 1.00 86.19 252 ILE A CA 1
ATOM 1952 C C . ILE A 1 252 ? -19.200 -3.617 -19.724 1.00 86.19 252 ILE A C 1
ATOM 1954 O O . ILE A 1 252 ? -19.848 -3.132 -20.649 1.00 86.19 252 ILE A O 1
ATOM 1958 N N . ASN A 1 253 ? -18.454 -2.883 -18.907 1.00 84.62 253 ASN A N 1
ATOM 1959 C CA . ASN A 1 253 ? -18.204 -1.455 -19.043 1.00 84.62 253 ASN A CA 1
ATOM 1960 C C . ASN A 1 253 ? -16.693 -1.209 -18.980 1.00 84.62 253 ASN A C 1
ATOM 1962 O O . ASN A 1 253 ? -16.048 -1.619 -18.019 1.00 84.62 253 ASN A O 1
ATOM 1966 N N . ILE A 1 254 ? -16.125 -0.560 -19.995 1.00 82.94 254 ILE A N 1
ATOM 1967 C CA . ILE A 1 254 ? -14.680 -0.342 -20.121 1.00 82.94 254 ILE A CA 1
ATOM 1968 C C . ILE A 1 254 ? -14.421 1.145 -20.340 1.00 82.94 254 ILE A C 1
ATOM 1970 O O . ILE A 1 254 ? -14.988 1.739 -21.252 1.00 82.94 254 ILE A O 1
ATOM 1974 N N . ASN A 1 255 ? -13.540 1.737 -19.533 1.00 74.75 255 ASN A N 1
ATOM 1975 C CA . ASN A 1 255 ? -13.140 3.136 -19.652 1.00 74.75 255 ASN A CA 1
ATOM 1976 C C . ASN A 1 255 ? -11.612 3.287 -19.616 1.00 74.75 255 ASN A C 1
ATOM 1978 O O . ASN A 1 255 ? -10.962 2.921 -18.639 1.00 74.75 255 ASN A O 1
ATOM 1982 N N . GLY A 1 256 ? -11.038 3.898 -20.657 1.00 60.97 256 GLY A N 1
ATOM 1983 C CA . GLY A 1 256 ? -9.627 4.310 -20.671 1.00 60.97 256 GLY A CA 1
ATOM 1984 C C . GLY A 1 256 ? -8.610 3.170 -20.786 1.00 60.97 256 GLY A C 1
ATOM 1985 O O . GLY A 1 256 ? -7.572 3.223 -20.134 1.00 60.97 256 GLY A O 1
ATOM 1986 N N . SER A 1 257 ? -8.903 2.145 -21.582 1.00 71.69 257 SER A N 1
ATOM 1987 C CA . SER A 1 257 ? -8.060 0.954 -21.755 1.00 71.69 257 SER A CA 1
ATOM 1988 C C . SER A 1 257 ? -7.261 0.971 -23.066 1.00 71.69 257 SER A C 1
ATOM 1990 O O . SER A 1 257 ? -7.616 1.689 -23.998 1.00 71.69 257 SER A O 1
ATOM 1992 N N . GLY A 1 258 ? -6.186 0.179 -23.121 1.00 68.06 258 GLY A N 1
ATOM 1993 C CA . GLY A 1 258 ? -5.357 -0.066 -24.304 1.00 68.06 258 GLY A CA 1
ATOM 1994 C C . GLY A 1 258 ? -5.986 -1.068 -25.281 1.00 68.06 258 GLY A C 1
ATOM 1995 O O . GLY A 1 258 ? -7.140 -0.927 -25.675 1.00 68.06 258 GLY A O 1
ATOM 1996 N N . ASN A 1 259 ? -5.232 -2.090 -25.686 1.00 78.88 259 ASN A N 1
ATOM 1997 C CA . ASN A 1 259 ? -5.694 -3.102 -26.638 1.00 78.88 259 ASN A CA 1
ATOM 1998 C C . ASN A 1 259 ? -6.697 -4.061 -25.986 1.00 78.88 259 ASN A C 1
ATOM 2000 O O . ASN A 1 259 ? -6.391 -4.678 -24.965 1.00 78.88 259 ASN A O 1
ATOM 2004 N N . ILE A 1 260 ? -7.869 -4.224 -26.603 1.00 82.75 260 ILE A N 1
ATOM 2005 C CA . ILE A 1 260 ? -8.949 -5.089 -26.114 1.00 82.75 260 ILE A CA 1
ATOM 2006 C C . ILE A 1 260 ? -9.273 -6.143 -27.174 1.00 82.75 260 ILE A C 1
ATOM 2008 O O . ILE A 1 260 ? -9.465 -5.819 -28.343 1.00 82.75 260 ILE A O 1
ATOM 2012 N N . SER A 1 261 ? -9.370 -7.399 -26.746 1.00 82.38 261 SER A N 1
ATOM 2013 C CA . SER A 1 261 ? -9.840 -8.534 -27.544 1.00 82.38 261 SER A CA 1
ATOM 2014 C C . SER A 1 261 ? -10.977 -9.249 -26.811 1.00 82.38 261 SER A C 1
ATOM 2016 O O . SER A 1 261 ? -10.932 -9.384 -25.586 1.00 82.38 261 SER A O 1
ATOM 2018 N N . TYR A 1 262 ? -12.013 -9.653 -27.550 1.00 81.81 262 TYR A N 1
ATOM 2019 C CA . TYR A 1 262 ? -13.230 -10.254 -27.001 1.00 81.81 262 TYR A CA 1
ATOM 2020 C C . TYR A 1 262 ? -13.673 -11.459 -27.843 1.00 81.81 262 TYR A C 1
ATOM 2022 O O . TYR A 1 262 ? -13.790 -11.315 -29.061 1.00 81.81 262 TYR A O 1
ATOM 2030 N N . GLU A 1 263 ? -13.931 -12.600 -27.190 1.00 72.25 263 GLU A N 1
ATOM 2031 C CA . GLU A 1 263 ? -14.447 -13.852 -27.785 1.00 72.25 263 GLU A CA 1
ATOM 2032 C C . GLU A 1 263 ? -15.722 -14.387 -27.105 1.00 72.25 263 GLU A C 1
ATOM 2034 O O . GLU A 1 263 ? -15.793 -14.461 -25.851 1.00 72.25 263 GLU A O 1
#

Foldseek 3Di:
DLPLQVQLVVLQVVLLVCVVVVNLVSSLVSLVSSCVSPVPNALSVLSNLLSQLVVQADPVCNVPRPLCVSLQHDPPDDPVVSVVSLVVNLVSLPVVRHVGPSSVVSNVSSVVSNVVSVVVVVVVDPDDDDDDDDDDDDDDDDDDFDWDADPPPRDIWTAPGPVSAWTADPPQRWIWGADPPDRDTDIDHPDPFEAEADDAEEDADEAEEGAYEAEHYENYEYAAYAHYHYENYENYEAHEYAHEEYENYYNYHYHHYHHYHYD

InterPro domains:
  IPR001623 DnaJ domain [PF00226] (66-117)
  IPR001623 DnaJ domain [PS50076] (66-122)
  IPR001623 DnaJ domain [SM00271] (65-122)
  IPR001623 DnaJ domain [cd06257] (66-116)
  IPR036869 Chaperone J-domain superfamily [G3DSA:1.10.287.110] (50-126)
  IPR036869 Chaperone J-domain superfamily [SSF46565] (55-119)